Protein AF-D7CXD4-F1 (afdb_monomer_lite)

Radius of gyration: 27.34 Å; chains: 1; bounding box: 72×40×103 Å

Secondary structure (DSSP, 8-state):
----------S----HHHHHTTS-SS-PPPPHHHHHHHHHHHHHHHHHHTTT--GGG-TT-----TT-TT-HHHHHHHHHHHHHTTTS--PPP-HHHHHHHHHTTGGGSHHHHHHT-GGGB---HHHHHHHHT-HHHHHHHHTSTTGGGG-TTHHHHHHHHHHHHHHHHHHHHHSPPPHHHHHHHHHHHHHHHHHHHHHHHHHHHHHHHHHHHHHH---SSS-HHHIIIII-HHHHHHHHS--HHHHHHHHHTT-B-HHHHHHHHHHHHHHHHHHHHTTT--TTTT--EEE-SS-EEE--

Sequence (300 aa):
MNGKAAFSLRGRNPDVLTCIANLSNDEVFTPPEFANRMLDTLAEAWAVDHGGANLWADPAVRFLDPCTKSGVFLREVTRRLTEGLAGANMTQIDAGGILDIAMAGTSATLLARKWESALLVNVDNDTLRRILENPEALAAVERIEGWRSLGDNILETIINKSEKIKELKSKGKERELTPKEKKELSDEEKEYKSKRKQLQEKLIKFATRIPAFMYLTDFRENTLQDVITKLEPDLFLTVTGLTVEDFHLLVRLRVFNTEQMNQAVFAFRRYEDASLRYTGIESHEELTYYGLYDTVVARE

Foldseek 3Di:
DDDDPDDDDPPDPDDVQVVVCPDDDPDHDDDLVNLVVVVVVVQVVVCVVVVNDGPLQDPVDDDDDPPCLVVSNVVVSVVSNCVNPVVPPDDDAFPQNVVVVVCVVVCPDPLLVLLQDLQQFDLDLLLLVLCVVDPLLVVLLCQQPCVVVLPPPLSVLLNVLVVLLVVLVVVCVVDPDDPVSVVVNVVSVVVSVVSSVVSSSRLSSLSSLLLVVVVPDLCFQAASLCCCQPPPVVSSCRSGVGGNVNVVSCVVSVRGDQVSQQVSQVVSVVVVCVVCVVVVDNSCPPDQWGHTNDDIGGDD

Organism: Truepera radiovictrix (strain DSM 17093 / CIP 108686 / LMG 22925 / RQ-24) (NCBI:txid649638)

Structure (mmCIF, N/CA/C/O backbone):
data_AF-D7CXD4-F1
#
_entry.id   AF-D7CXD4-F1
#
loop_
_atom_site.group_PDB
_atom_site.id
_atom_site.type_symbol
_atom_site.label_atom_id
_atom_site.label_alt_id
_atom_site.label_comp_id
_atom_site.label_asym_id
_atom_site.label_entity_id
_atom_site.label_seq_id
_atom_site.pdbx_PDB_ins_code
_atom_site.Cartn_x
_atom_site.Cartn_y
_atom_site.Cartn_z
_atom_site.occupancy
_atom_site.B_iso_or_equiv
_atom_site.auth_seq_id
_atom_site.auth_comp_id
_atom_site.auth_asym_id
_atom_site.auth_atom_id
_atom_site.pdbx_PDB_model_num
ATOM 1 N N . MET A 1 1 ? 16.450 17.470 -62.708 1.00 32.75 1 MET A N 1
ATOM 2 C CA . MET A 1 1 ? 16.954 16.121 -62.375 1.00 32.75 1 MET A CA 1
ATOM 3 C C . MET A 1 1 ? 17.150 16.063 -60.866 1.00 32.75 1 MET A C 1
ATOM 5 O O . MET A 1 1 ? 18.038 16.732 -60.361 1.00 32.75 1 MET A O 1
ATOM 9 N N . ASN A 1 2 ? 16.265 15.361 -60.152 1.00 37.53 2 ASN A N 1
ATOM 10 C CA . ASN A 1 2 ? 16.334 15.185 -58.697 1.00 37.53 2 ASN A CA 1
ATOM 11 C C . ASN A 1 2 ? 17.319 14.058 -58.366 1.00 37.53 2 ASN A C 1
ATOM 13 O O . ASN A 1 2 ? 16.965 12.885 -58.454 1.00 37.53 2 ASN A O 1
ATOM 17 N N . GLY A 1 3 ? 18.545 14.408 -57.986 1.00 40.78 3 GLY A N 1
ATOM 18 C CA . GLY A 1 3 ? 19.498 13.455 -57.424 1.00 40.78 3 GLY A CA 1
ATOM 19 C C . GLY A 1 3 ? 19.226 13.240 -55.938 1.00 40.78 3 GLY A C 1
ATOM 20 O O . GLY A 1 3 ? 19.847 13.892 -55.107 1.00 40.78 3 GLY A O 1
ATOM 21 N N . LYS A 1 4 ? 18.296 12.343 -55.586 1.00 35.62 4 LYS A N 1
ATOM 22 C CA . LYS A 1 4 ? 18.244 11.796 -54.222 1.00 35.62 4 LYS A CA 1
ATOM 23 C C . LYS A 1 4 ? 19.395 10.799 -54.080 1.00 35.62 4 LYS A C 1
ATOM 25 O O . LYS A 1 4 ? 19.422 9.794 -54.786 1.00 35.62 4 LYS A O 1
ATOM 30 N N . ALA A 1 5 ? 20.345 11.092 -53.195 1.00 41.34 5 ALA A N 1
ATOM 31 C CA . ALA A 1 5 ? 21.387 10.143 -52.823 1.00 41.34 5 ALA A CA 1
ATOM 32 C C . ALA A 1 5 ? 20.731 8.911 -52.173 1.00 41.34 5 ALA A C 1
ATOM 34 O O . ALA A 1 5 ? 19.909 9.045 -51.265 1.00 41.34 5 ALA A O 1
ATOM 35 N N . ALA A 1 6 ? 21.062 7.718 -52.663 1.00 35.97 6 ALA A N 1
ATOM 36 C CA . ALA A 1 6 ? 20.569 6.465 -52.110 1.00 35.97 6 ALA A CA 1
ATOM 37 C C . ALA A 1 6 ? 21.227 6.213 -50.745 1.00 35.97 6 ALA A C 1
ATOM 39 O O . ALA A 1 6 ? 22.435 5.994 -50.658 1.00 35.97 6 ALA A O 1
ATOM 40 N N . PHE A 1 7 ? 20.433 6.249 -49.675 1.00 37.19 7 PHE A N 1
ATOM 41 C CA . PHE A 1 7 ? 20.878 5.877 -48.337 1.00 37.19 7 PHE A CA 1
ATOM 42 C C . PHE A 1 7 ? 20.870 4.347 -48.227 1.00 37.19 7 PHE A C 1
ATOM 44 O O . PHE A 1 7 ? 19.824 3.738 -48.017 1.00 37.19 7 PHE A O 1
ATOM 51 N N . SER A 1 8 ? 22.024 3.701 -48.418 1.00 35.06 8 SER A N 1
ATOM 52 C CA . SER A 1 8 ? 22.172 2.281 -48.088 1.00 35.06 8 SER A CA 1
ATOM 53 C C . SER A 1 8 ? 22.493 2.146 -46.598 1.00 35.06 8 SER A C 1
ATOM 55 O O . SER A 1 8 ? 23.592 2.507 -46.167 1.00 35.06 8 SER A O 1
ATOM 57 N N . LEU A 1 9 ? 21.564 1.602 -45.812 1.00 36.03 9 LEU A N 1
ATOM 58 C CA . LEU A 1 9 ? 21.837 1.159 -44.445 1.00 36.03 9 LEU A CA 1
ATOM 59 C C . LEU A 1 9 ? 22.811 -0.029 -44.501 1.00 36.03 9 LEU A C 1
ATOM 61 O O . LEU A 1 9 ? 22.412 -1.168 -44.732 1.00 36.03 9 LEU A O 1
ATOM 65 N N . ARG A 1 10 ? 24.108 0.223 -44.286 1.00 39.03 10 ARG A N 1
ATOM 66 C CA . ARG A 1 10 ? 24.996 -0.826 -43.762 1.00 39.03 10 ARG A CA 1
ATOM 67 C C . ARG A 1 10 ? 24.444 -1.214 -42.392 1.00 39.03 10 ARG A C 1
ATOM 69 O O . ARG A 1 10 ? 24.151 -0.320 -41.606 1.00 39.03 10 ARG A O 1
ATOM 76 N N . GLY A 1 11 ? 24.306 -2.512 -42.124 1.00 36.41 11 GLY A N 1
ATOM 77 C CA . GLY A 1 11 ? 23.746 -3.071 -40.889 1.00 36.41 11 GLY A CA 1
ATOM 78 C C . GLY A 1 11 ? 24.516 -2.691 -39.619 1.00 36.41 11 GLY A C 1
ATOM 79 O O . GLY A 1 11 ? 25.222 -3.510 -39.043 1.00 36.41 11 GLY A O 1
ATOM 80 N N . ARG A 1 12 ? 24.374 -1.444 -39.175 1.00 42.31 12 ARG A N 1
ATOM 81 C CA . ARG A 1 12 ? 24.615 -0.993 -37.809 1.00 42.31 12 ARG A CA 1
ATOM 82 C C . ARG A 1 12 ? 23.244 -0.731 -37.214 1.00 42.31 12 ARG A C 1
ATOM 84 O O . ARG A 1 12 ? 22.511 0.078 -37.767 1.00 42.31 12 ARG A O 1
ATOM 91 N N . ASN A 1 13 ? 22.914 -1.403 -36.116 1.00 40.00 13 ASN A N 1
ATOM 92 C CA . ASN A 1 13 ? 21.858 -0.938 -35.227 1.00 40.00 13 ASN A CA 1
ATOM 93 C C . ASN A 1 13 ? 22.467 0.241 -34.445 1.00 40.00 13 ASN A C 1
ATOM 95 O O . ASN A 1 13 ? 23.359 -0.005 -33.629 1.00 40.00 13 ASN A O 1
ATOM 99 N N . PRO A 1 14 ? 22.162 1.505 -34.783 1.00 53.56 14 PRO A N 1
ATOM 100 C CA . PRO A 1 14 ? 22.816 2.637 -34.142 1.00 53.56 14 PRO A CA 1
ATOM 101 C C . PRO A 1 14 ? 22.392 2.703 -32.668 1.00 53.56 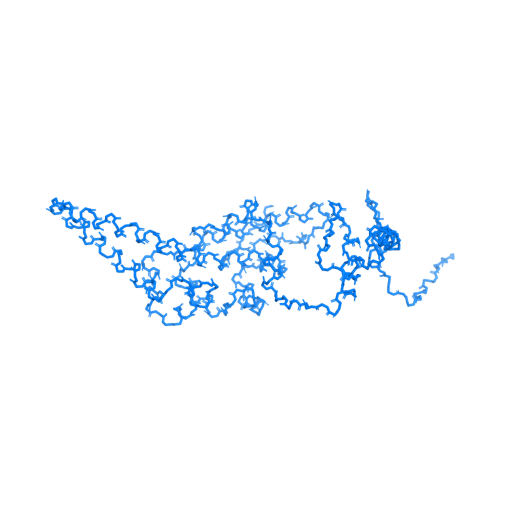14 PRO A C 1
ATOM 103 O O . PRO A 1 14 ? 21.218 2.516 -32.355 1.00 53.56 14 PRO A O 1
ATOM 106 N N . ASP A 1 15 ? 23.346 2.943 -31.761 1.00 60.91 15 ASP A N 1
ATOM 107 C CA . ASP A 1 15 ? 23.042 3.145 -30.338 1.00 60.91 15 ASP A CA 1
ATOM 108 C C . ASP A 1 15 ? 22.042 4.301 -30.211 1.00 60.91 15 ASP A C 1
ATOM 110 O O . ASP A 1 15 ? 22.276 5.392 -30.740 1.00 60.91 15 ASP A O 1
ATOM 114 N N . VAL A 1 16 ? 20.929 4.064 -29.513 1.00 60.72 16 VAL A N 1
ATOM 115 C CA . VAL A 1 16 ? 19.860 5.051 -29.325 1.00 60.72 16 VAL A CA 1
ATOM 116 C C . VAL A 1 16 ? 20.391 6.364 -28.738 1.00 60.72 16 VAL A C 1
ATOM 118 O O . VAL A 1 16 ? 19.955 7.433 -29.154 1.00 60.72 16 VAL A O 1
ATOM 121 N N . LEU A 1 17 ? 21.416 6.319 -27.876 1.00 56.75 17 LEU A N 1
ATOM 122 C CA . LEU A 1 17 ? 22.056 7.520 -27.328 1.00 56.75 17 LEU A CA 1
ATOM 123 C C . LEU A 1 17 ? 22.908 8.262 -28.366 1.00 56.75 17 LEU A C 1
ATOM 125 O O . LEU A 1 17 ? 23.051 9.480 -28.292 1.00 56.75 17 LEU A O 1
ATOM 129 N N . THR A 1 18 ? 23.440 7.558 -29.368 1.00 59.09 18 THR A N 1
ATOM 130 C CA . THR A 1 18 ? 24.104 8.187 -30.524 1.00 59.09 18 THR A CA 1
ATOM 131 C C . THR A 1 18 ? 23.090 8.832 -31.467 1.00 59.09 18 THR A C 1
ATOM 133 O O . THR A 1 18 ? 23.372 9.873 -32.057 1.00 59.09 18 THR A O 1
ATOM 136 N N . CYS A 1 19 ? 21.891 8.261 -31.589 1.00 57.16 19 CYS A N 1
ATOM 137 C CA . CYS A 1 19 ? 20.798 8.872 -32.344 1.00 57.16 19 CYS A CA 1
ATOM 138 C C . CYS A 1 19 ? 20.278 10.144 -31.657 1.00 57.16 19 CYS A C 1
ATOM 140 O O . CYS A 1 19 ? 20.111 11.163 -32.322 1.00 57.16 19 CYS A O 1
ATOM 142 N N . ILE A 1 20 ? 20.093 10.104 -30.333 1.00 56.44 20 ILE A N 1
ATOM 143 C CA . ILE A 1 20 ? 19.586 11.232 -29.533 1.00 56.44 20 ILE A CA 1
ATOM 144 C C . ILE A 1 20 ? 20.572 12.405 -29.505 1.00 56.44 20 ILE A C 1
ATOM 146 O O . ILE A 1 20 ? 20.145 13.551 -29.573 1.00 56.44 20 ILE A O 1
ATOM 150 N N . ALA A 1 21 ? 21.884 12.146 -29.503 1.00 56.50 21 ALA A N 1
ATOM 151 C CA . ALA A 1 21 ? 22.901 13.200 -29.560 1.00 56.50 21 ALA A CA 1
ATOM 152 C C . ALA A 1 21 ? 22.810 14.099 -30.813 1.00 56.50 21 ALA A C 1
ATOM 154 O O . ALA A 1 21 ? 23.362 15.195 -30.813 1.00 56.50 21 ALA A O 1
ATOM 155 N N . ASN A 1 22 ? 22.128 13.643 -31.871 1.00 53.41 22 ASN A N 1
ATOM 156 C CA . ASN A 1 22 ? 21.919 14.401 -33.106 1.00 53.41 22 ASN A CA 1
ATOM 157 C C . ASN A 1 22 ? 20.564 15.132 -33.158 1.00 53.41 22 ASN A C 1
ATOM 159 O O . ASN A 1 22 ? 20.275 15.798 -34.154 1.00 53.41 22 ASN A O 1
ATOM 163 N N . LEU A 1 23 ? 19.718 15.002 -32.130 1.00 48.72 23 LEU A N 1
ATOM 164 C CA . LEU A 1 23 ? 18.448 15.719 -32.045 1.00 48.72 23 LEU A CA 1
ATOM 165 C C . LEU A 1 23 ? 18.698 17.144 -31.529 1.00 48.72 23 LEU A C 1
ATOM 167 O O . LEU A 1 23 ? 19.351 17.354 -30.511 1.00 48.72 23 LEU A O 1
ATOM 171 N N . SER A 1 24 ? 18.194 18.125 -32.278 1.00 42.53 24 SER A N 1
ATOM 172 C CA . SER A 1 24 ? 18.335 19.564 -32.029 1.00 42.53 24 SER A CA 1
ATOM 173 C C . SER A 1 24 ? 17.525 20.006 -30.804 1.00 42.53 24 SER A C 1
ATOM 175 O O . SER A 1 24 ? 16.426 20.532 -30.957 1.00 42.53 24 SER A O 1
ATOM 177 N N . ASN A 1 25 ? 18.096 19.847 -29.614 1.00 50.22 25 ASN A N 1
ATOM 178 C CA . ASN A 1 25 ? 17.681 20.538 -28.392 1.00 50.22 25 ASN A CA 1
ATOM 179 C C . ASN A 1 25 ? 18.888 21.328 -27.843 1.00 50.22 25 ASN A C 1
ATOM 181 O O . ASN A 1 25 ? 20.027 20.979 -28.157 1.00 50.22 25 ASN A O 1
ATOM 185 N N . ASP A 1 26 ? 18.674 22.337 -26.983 1.00 55.94 26 ASP A N 1
ATOM 186 C CA . ASP A 1 26 ? 19.722 23.108 -26.252 1.00 55.94 26 ASP A CA 1
ATOM 187 C C . ASP A 1 26 ? 20.554 22.245 -25.267 1.00 55.94 26 ASP A C 1
ATOM 189 O O . ASP A 1 26 ? 21.217 22.702 -24.335 1.00 55.94 26 ASP A O 1
ATOM 193 N N . GLU A 1 27 ? 20.509 20.940 -25.471 1.00 59.38 27 GLU A N 1
ATOM 194 C CA . GLU A 1 27 ? 20.975 19.891 -24.619 1.00 59.38 27 GLU A CA 1
ATOM 195 C C . GLU A 1 27 ? 22.212 19.232 -25.236 1.00 59.38 27 GLU A C 1
ATOM 197 O O . GLU A 1 27 ? 22.123 18.42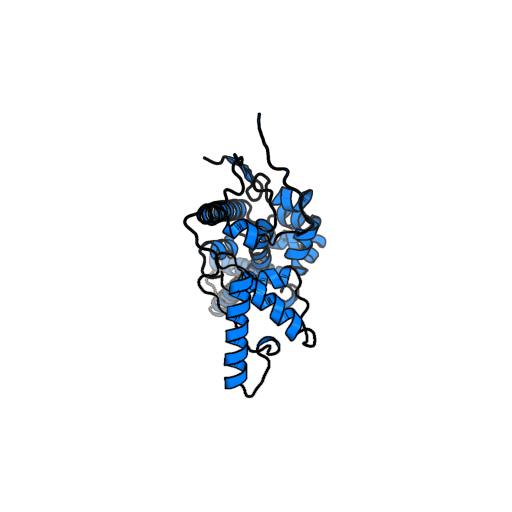5 -26.152 1.00 59.38 27 GLU A O 1
ATOM 202 N N . VAL A 1 28 ? 23.388 19.482 -24.657 1.00 64.25 28 VAL A N 1
ATOM 203 C CA . VAL A 1 28 ? 24.609 18.750 -25.031 1.00 64.25 28 VAL A CA 1
ATOM 204 C C . VAL A 1 28 ? 24.611 17.379 -24.351 1.00 64.25 28 VAL A C 1
ATOM 206 O O . VAL A 1 28 ? 24.531 17.298 -23.122 1.00 64.25 28 VAL A O 1
ATOM 209 N N . PHE A 1 29 ? 24.657 16.301 -25.131 1.00 70.50 29 PHE A N 1
ATOM 210 C CA . PHE A 1 29 ? 24.758 14.929 -24.628 1.00 70.50 29 PHE A CA 1
ATOM 211 C C . PHE A 1 29 ? 26.200 14.435 -24.672 1.00 70.50 29 PHE A C 1
ATOM 213 O O . PHE A 1 29 ? 26.940 14.741 -25.606 1.00 70.50 29 PHE A O 1
ATOM 220 N N . THR A 1 30 ? 26.588 13.621 -23.693 1.00 77.50 30 THR A N 1
ATOM 221 C CA . THR A 1 30 ? 27.869 12.914 -23.733 1.00 77.50 30 THR A CA 1
ATOM 222 C C . THR A 1 30 ? 27.744 11.676 -24.628 1.00 77.50 30 THR A C 1
ATOM 224 O O . THR A 1 30 ? 26.937 10.793 -24.320 1.00 77.50 30 THR A O 1
ATOM 227 N N . PRO A 1 31 ? 28.523 11.562 -25.721 1.00 78.94 31 PRO A N 1
ATOM 228 C CA . PRO A 1 31 ? 28.495 10.371 -26.562 1.00 78.94 31 PRO A CA 1
ATOM 229 C C . PRO A 1 31 ? 28.977 9.130 -25.795 1.00 78.94 31 PRO A C 1
ATOM 231 O O . PRO A 1 31 ? 29.907 9.251 -24.990 1.00 78.94 31 PRO A O 1
ATOM 234 N N . PRO A 1 32 ? 28.443 7.928 -26.084 1.00 76.00 32 PRO A N 1
ATOM 235 C CA . PRO A 1 32 ? 28.871 6.691 -25.427 1.00 76.00 32 PRO A CA 1
ATOM 236 C C . PRO A 1 32 ? 30.381 6.441 -25.488 1.00 76.00 32 PRO A C 1
ATOM 238 O O . PRO A 1 32 ? 30.977 6.013 -24.504 1.00 76.00 32 PRO A O 1
ATOM 241 N N . GLU A 1 33 ? 31.026 6.750 -26.615 1.00 77.94 33 GLU A N 1
ATOM 242 C CA . GLU A 1 33 ? 32.481 6.615 -26.766 1.00 77.94 33 GLU A CA 1
ATOM 243 C C . GLU A 1 33 ? 33.244 7.511 -25.780 1.00 77.94 33 GLU A C 1
ATOM 245 O O . GLU A 1 33 ? 34.215 7.085 -25.156 1.00 77.94 33 GLU A O 1
ATOM 250 N N . PHE A 1 34 ? 32.776 8.746 -25.590 1.00 82.12 34 PHE A N 1
ATOM 251 C CA . PHE A 1 34 ? 33.408 9.689 -24.675 1.00 82.12 34 PHE A CA 1
ATOM 252 C C . PHE A 1 34 ? 33.177 9.297 -23.213 1.00 82.12 34 PHE A C 1
ATOM 254 O O . PHE A 1 34 ? 34.119 9.306 -22.421 1.00 82.12 34 PHE A O 1
ATOM 261 N N . ALA A 1 35 ? 31.955 8.878 -22.871 1.00 85.69 35 ALA A N 1
ATOM 262 C CA . ALA A 1 35 ? 31.641 8.353 -21.545 1.00 85.69 35 ALA A CA 1
ATOM 263 C C . ALA A 1 35 ? 32.503 7.125 -21.205 1.00 85.69 35 ALA A C 1
ATOM 265 O O . ALA A 1 35 ? 33.035 7.031 -20.100 1.00 85.69 35 ALA A O 1
ATOM 266 N N . ASN A 1 36 ? 32.712 6.214 -22.165 1.00 86.38 36 ASN A N 1
ATOM 267 C CA . ASN A 1 36 ? 33.584 5.058 -21.972 1.00 86.38 36 ASN A CA 1
ATOM 268 C C . ASN A 1 36 ? 35.027 5.479 -21.675 1.00 86.38 36 ASN A C 1
ATOM 270 O O . ASN A 1 36 ? 35.554 5.041 -20.658 1.00 86.38 36 ASN A O 1
ATOM 274 N N . ARG A 1 37 ? 35.604 6.395 -22.465 1.00 91.19 37 ARG A N 1
ATOM 275 C CA . ARG A 1 37 ? 36.966 6.911 -22.236 1.00 91.19 37 ARG A CA 1
ATOM 276 C C . ARG A 1 37 ? 37.135 7.550 -20.858 1.00 91.19 37 ARG A C 1
ATOM 278 O O . ARG A 1 37 ? 38.139 7.313 -20.199 1.00 91.19 37 ARG A O 1
ATOM 285 N N . MET A 1 38 ? 36.159 8.341 -20.410 1.00 94.00 38 MET A N 1
ATOM 286 C CA . MET A 1 38 ? 36.193 8.947 -19.073 1.00 94.00 38 MET A CA 1
ATOM 287 C C . MET A 1 38 ? 36.178 7.891 -17.963 1.00 94.00 38 MET A C 1
ATOM 289 O O . MET A 1 38 ? 36.911 8.009 -16.984 1.00 94.00 38 MET A O 1
ATOM 293 N N . LEU A 1 39 ? 35.356 6.854 -18.118 1.00 95.75 39 LEU A N 1
ATOM 294 C CA . LEU A 1 39 ? 35.267 5.762 -17.153 1.00 95.75 39 LEU A CA 1
ATOM 295 C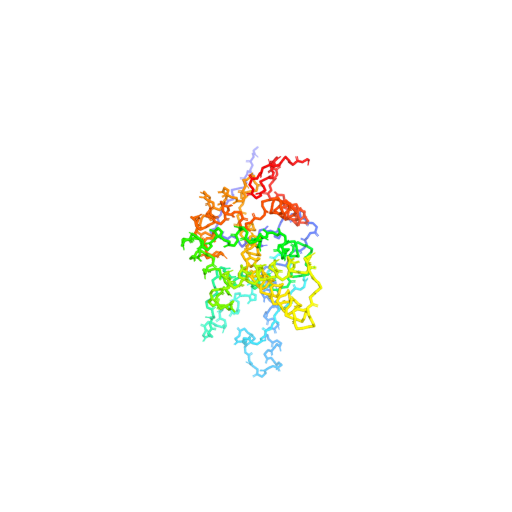 C . LEU A 1 39 ? 36.514 4.859 -17.175 1.00 95.75 39 LEU A C 1
ATOM 297 O O . LEU A 1 39 ? 36.879 4.329 -16.130 1.00 95.75 39 LEU A O 1
ATOM 301 N N . ASP A 1 40 ? 37.201 4.729 -18.314 1.00 95.38 40 ASP A N 1
ATOM 302 C CA . ASP A 1 40 ? 38.498 4.042 -18.389 1.00 95.38 40 ASP A CA 1
ATOM 303 C C . ASP A 1 40 ? 39.568 4.825 -17.615 1.00 95.38 40 ASP A C 1
ATOM 305 O O . ASP A 1 40 ? 40.257 4.256 -16.772 1.00 95.38 40 ASP A O 1
ATOM 309 N N . THR A 1 41 ? 39.632 6.150 -17.796 1.00 96.94 41 THR A N 1
ATOM 310 C CA . THR A 1 41 ? 40.529 7.016 -17.011 1.00 96.94 41 THR A CA 1
ATOM 311 C C . THR A 1 41 ? 40.235 6.937 -15.510 1.00 96.94 41 THR A C 1
ATOM 313 O O . THR A 1 41 ? 41.160 6.893 -14.700 1.00 96.94 41 THR A O 1
ATOM 316 N N . LEU A 1 42 ? 38.956 6.885 -15.121 1.00 96.31 42 LEU A N 1
ATOM 317 C CA . LEU A 1 42 ? 38.558 6.686 -13.725 1.00 96.31 42 LEU A CA 1
ATOM 318 C C . LEU A 1 42 ? 39.064 5.342 -13.178 1.00 96.31 42 LEU A C 1
ATOM 320 O O . LEU A 1 42 ? 39.579 5.295 -12.064 1.00 96.31 42 LEU A O 1
ATOM 324 N N . ALA A 1 43 ? 38.927 4.263 -13.951 1.00 96.88 43 ALA A N 1
ATOM 325 C CA . ALA A 1 43 ? 39.368 2.932 -13.547 1.00 96.88 43 ALA A CA 1
ATOM 326 C C . ALA A 1 43 ? 40.895 2.844 -13.403 1.00 96.88 43 ALA A C 1
ATOM 328 O O . ALA A 1 43 ? 41.379 2.252 -12.440 1.00 96.88 43 ALA A O 1
ATOM 329 N N . GLU A 1 44 ? 41.648 3.466 -14.314 1.00 96.69 44 GLU A N 1
ATOM 330 C CA . GLU A 1 44 ? 43.111 3.553 -14.243 1.00 96.69 44 GLU A CA 1
ATOM 331 C C . GLU A 1 44 ? 43.571 4.315 -12.997 1.00 96.69 44 GLU A C 1
ATOM 333 O O . GLU A 1 44 ? 44.403 3.811 -12.241 1.00 96.69 44 GLU A O 1
ATOM 338 N N . ALA A 1 45 ? 42.998 5.498 -12.747 1.00 96.88 45 ALA A N 1
ATOM 339 C CA . ALA A 1 45 ? 43.319 6.296 -11.566 1.00 96.88 45 ALA A CA 1
ATOM 340 C C . ALA A 1 45 ? 43.001 5.533 -10.272 1.00 96.88 45 ALA A C 1
ATOM 342 O O . ALA A 1 45 ? 43.830 5.456 -9.367 1.00 96.88 45 ALA A O 1
ATOM 343 N N . TRP A 1 46 ? 41.834 4.888 -10.214 1.00 97.00 46 TRP A N 1
ATOM 344 C CA . TRP A 1 46 ? 41.448 4.085 -9.061 1.00 97.00 46 TRP A CA 1
ATOM 345 C C . TRP A 1 46 ? 42.400 2.908 -8.829 1.00 97.00 46 TRP A C 1
ATOM 347 O O . TRP A 1 46 ? 42.806 2.677 -7.692 1.00 97.00 46 TRP A O 1
ATOM 357 N N . ALA A 1 47 ? 42.807 2.196 -9.884 1.00 97.06 47 ALA A N 1
ATOM 358 C CA . ALA A 1 47 ? 43.747 1.084 -9.773 1.00 97.06 47 ALA A CA 1
ATOM 359 C C . ALA A 1 47 ? 45.109 1.534 -9.220 1.00 97.06 47 ALA A C 1
ATOM 361 O O . ALA A 1 47 ? 45.690 0.827 -8.397 1.00 97.06 47 ALA A O 1
ATOM 362 N N . VAL A 1 48 ? 45.605 2.712 -9.615 1.00 97.38 48 VAL A N 1
ATOM 363 C CA . VAL A 1 48 ? 46.838 3.294 -9.054 1.00 97.38 48 VAL A CA 1
ATOM 364 C C . VAL A 1 48 ? 46.696 3.528 -7.548 1.00 97.38 48 VAL A C 1
ATOM 366 O O . VAL A 1 48 ? 47.575 3.131 -6.782 1.00 97.38 48 VAL A O 1
ATOM 369 N N . ASP A 1 49 ? 45.568 4.091 -7.119 1.00 96.81 49 ASP A N 1
ATOM 370 C CA . ASP A 1 49 ? 45.318 4.419 -5.712 1.00 96.81 49 ASP A CA 1
ATOM 371 C C . ASP A 1 49 ? 44.992 3.187 -4.843 1.00 96.81 49 ASP A C 1
ATOM 373 O O . ASP A 1 49 ? 45.144 3.228 -3.622 1.00 96.81 49 ASP A O 1
ATOM 377 N N . HIS A 1 50 ? 44.575 2.073 -5.458 1.00 96.44 50 HIS A N 1
ATOM 378 C CA . HIS A 1 50 ? 44.100 0.860 -4.774 1.00 96.44 50 HIS A CA 1
ATOM 379 C C . HIS A 1 50 ? 44.965 -0.374 -5.077 1.00 96.44 50 HIS A C 1
ATOM 381 O O . HIS A 1 50 ? 44.478 -1.505 -5.094 1.00 96.44 50 HIS A O 1
ATOM 387 N N . GLY A 1 51 ? 46.265 -0.180 -5.320 1.00 95.62 51 GLY A N 1
ATOM 388 C CA . GLY A 1 51 ? 47.236 -1.279 -5.409 1.00 95.62 51 GLY A CA 1
ATOM 389 C C . GLY A 1 51 ? 47.001 -2.244 -6.577 1.00 95.62 51 GLY A C 1
ATOM 390 O O . GLY A 1 51 ? 47.290 -3.433 -6.462 1.00 95.62 51 GLY A O 1
ATOM 391 N N . GLY A 1 52 ? 46.463 -1.747 -7.690 1.00 94.75 52 GLY A N 1
ATOM 392 C CA . GLY A 1 52 ? 46.157 -2.529 -8.888 1.00 94.75 52 GLY A CA 1
ATOM 393 C C . GLY A 1 52 ? 44.835 -3.293 -8.828 1.00 94.75 52 GLY A C 1
ATOM 394 O O . GLY A 1 52 ? 44.597 -4.151 -9.678 1.00 94.75 52 GLY A O 1
ATOM 395 N N . ALA A 1 53 ? 43.976 -3.018 -7.843 1.00 94.81 53 ALA A N 1
ATOM 396 C CA . ALA A 1 53 ? 42.645 -3.608 -7.791 1.00 94.81 53 ALA A CA 1
ATOM 397 C C . ALA A 1 53 ? 41.807 -3.228 -9.034 1.00 94.81 53 ALA A C 1
ATOM 399 O O . ALA A 1 53 ? 42.039 -2.204 -9.681 1.00 94.81 53 ALA A O 1
ATOM 400 N N . ASN A 1 54 ? 40.761 -4.012 -9.324 1.00 94.31 54 ASN A N 1
ATOM 401 C CA . ASN A 1 54 ? 39.785 -3.704 -10.374 1.00 94.31 54 ASN A CA 1
ATOM 402 C C . ASN A 1 54 ? 38.545 -2.991 -9.805 1.00 94.31 54 ASN A C 1
ATOM 404 O O . ASN A 1 54 ? 37.758 -3.610 -9.090 1.00 94.31 54 ASN A O 1
ATOM 408 N N . LEU A 1 55 ? 38.348 -1.724 -10.193 1.00 96.44 55 LEU A N 1
ATOM 409 C CA . LEU A 1 55 ? 37.230 -0.869 -9.766 1.00 96.44 55 LEU A CA 1
ATOM 410 C C . LEU A 1 55 ? 35.865 -1.536 -9.982 1.00 96.44 55 LEU A C 1
ATOM 412 O O . LEU A 1 55 ? 34.956 -1.403 -9.168 1.00 96.44 55 LEU A O 1
ATOM 416 N N . TRP A 1 56 ? 35.722 -2.265 -11.086 1.00 95.56 56 TRP A N 1
ATOM 417 C CA . TRP A 1 56 ? 34.456 -2.864 -11.506 1.00 95.56 56 TRP A CA 1
ATOM 418 C C . TRP A 1 56 ? 34.163 -4.207 -10.830 1.00 95.56 56 TRP A C 1
ATOM 420 O O . TRP A 1 56 ? 33.069 -4.737 -10.996 1.00 95.56 56 TRP A O 1
ATOM 430 N N . ALA A 1 57 ? 35.125 -4.758 -10.084 1.00 93.38 57 ALA A N 1
ATOM 431 C CA . ALA A 1 57 ? 34.991 -6.018 -9.354 1.00 93.38 57 ALA A CA 1
ATOM 432 C C . ALA A 1 57 ? 34.823 -5.820 -7.835 1.00 93.38 57 ALA A C 1
ATOM 434 O O . ALA A 1 57 ? 34.762 -6.802 -7.095 1.00 93.38 57 ALA A O 1
ATOM 435 N N . ASP A 1 58 ? 34.751 -4.573 -7.359 1.00 91.19 58 ASP A N 1
ATOM 436 C CA . ASP A 1 58 ? 34.584 -4.253 -5.941 1.00 91.19 58 ASP A CA 1
ATOM 437 C C . ASP A 1 58 ? 33.108 -3.924 -5.611 1.00 91.19 58 ASP A C 1
ATOM 439 O O . ASP A 1 58 ? 32.594 -2.879 -6.023 1.00 91.19 58 ASP A O 1
ATOM 443 N N . PRO A 1 59 ? 32.396 -4.774 -4.839 1.00 88.25 59 PRO A N 1
ATOM 444 C CA . PRO A 1 59 ? 30.991 -4.552 -4.491 1.00 88.25 59 PRO A CA 1
ATOM 445 C C . PRO A 1 59 ? 30.775 -3.425 -3.460 1.00 88.25 59 PRO A C 1
ATOM 447 O O . PRO A 1 59 ? 29.632 -3.022 -3.207 1.00 88.25 59 PRO A O 1
ATOM 450 N N . ALA A 1 60 ? 31.835 -2.915 -2.826 1.00 88.94 60 ALA A N 1
ATOM 451 C CA . ALA A 1 60 ? 31.751 -1.830 -1.851 1.00 88.94 60 ALA A CA 1
ATOM 452 C C . ALA A 1 60 ? 31.733 -0.440 -2.505 1.00 88.94 60 ALA A C 1
ATOM 454 O O . ALA A 1 60 ? 31.282 0.525 -1.883 1.00 88.94 60 ALA A O 1
ATOM 455 N N . VAL A 1 61 ? 32.161 -0.327 -3.764 1.00 91.25 61 VAL A N 1
ATOM 456 C CA . VAL A 1 61 ? 32.224 0.951 -4.481 1.00 91.25 61 VAL A CA 1
ATOM 457 C C . VAL A 1 61 ? 30.818 1.474 -4.797 1.00 91.25 61 VAL A C 1
ATOM 459 O O . VAL A 1 61 ? 29.875 0.716 -5.043 1.00 91.25 61 VAL A O 1
ATOM 462 N N . ARG A 1 62 ? 30.645 2.800 -4.754 1.00 89.00 62 ARG A N 1
ATOM 463 C CA . ARG A 1 62 ? 29.396 3.494 -5.096 1.00 89.00 62 ARG A CA 1
ATOM 464 C C . ARG A 1 62 ? 29.674 4.570 -6.138 1.00 89.00 62 ARG A C 1
ATOM 466 O O . ARG A 1 62 ? 30.617 5.340 -5.989 1.00 89.00 62 ARG A O 1
ATOM 473 N N . PHE A 1 63 ? 28.828 4.632 -7.162 1.00 90.88 63 PHE A N 1
ATOM 474 C CA . PHE A 1 63 ? 28.899 5.627 -8.230 1.00 90.88 63 PHE A CA 1
ATOM 475 C C . PHE A 1 63 ? 27.747 6.617 -8.078 1.00 90.88 63 PHE A C 1
ATOM 477 O O . PHE A 1 63 ? 26.612 6.215 -7.822 1.00 90.88 63 PHE A O 1
ATOM 484 N N . LEU A 1 64 ? 28.042 7.903 -8.244 1.00 88.88 64 LEU A N 1
ATOM 485 C CA . LEU A 1 64 ? 27.057 8.978 -8.220 1.00 88.88 64 LEU A CA 1
ATOM 486 C C . LEU A 1 64 ? 27.254 9.842 -9.462 1.00 88.88 64 LEU A C 1
ATOM 488 O O . LEU A 1 64 ? 28.324 10.414 -9.652 1.00 88.88 64 LEU A O 1
ATOM 492 N N . ASP A 1 65 ? 26.208 9.953 -10.273 1.00 88.00 65 ASP A N 1
ATOM 493 C CA . ASP A 1 65 ? 26.133 10.900 -11.381 1.00 88.00 65 ASP A CA 1
ATOM 494 C C . ASP A 1 65 ? 25.028 11.922 -11.069 1.00 88.00 65 ASP A C 1
ATOM 496 O O . ASP A 1 65 ? 23.853 11.648 -11.331 1.00 88.00 65 ASP A O 1
ATOM 500 N N . PRO A 1 66 ? 25.369 13.072 -10.457 1.00 79.38 66 PRO A N 1
ATOM 501 C CA . PRO A 1 66 ? 24.383 14.036 -9.974 1.00 79.38 66 PRO A CA 1
ATOM 502 C C . PRO A 1 66 ? 23.642 14.771 -11.103 1.00 79.38 66 PRO A C 1
ATOM 504 O O . PRO A 1 66 ? 22.646 15.437 -10.830 1.00 79.38 66 PRO A O 1
ATOM 507 N N . CYS A 1 67 ? 24.103 14.658 -12.353 1.00 80.06 67 CYS A N 1
ATOM 508 C CA . CYS A 1 67 ? 23.556 15.367 -13.511 1.00 80.06 67 CYS A CA 1
ATOM 509 C C . CYS A 1 67 ? 23.320 14.394 -14.673 1.00 80.06 67 CYS A C 1
ATOM 511 O O . CYS A 1 67 ? 23.774 14.616 -15.795 1.00 80.06 67 CYS A O 1
ATOM 513 N N . THR A 1 68 ? 22.601 13.307 -14.392 1.00 77.44 68 THR A N 1
ATOM 514 C CA . THR A 1 68 ? 22.629 12.093 -15.213 1.00 77.44 68 THR A CA 1
ATOM 515 C C . THR A 1 68 ? 22.118 12.264 -16.641 1.00 77.44 68 THR A C 1
ATOM 517 O O . THR A 1 68 ? 22.599 11.594 -17.555 1.00 77.44 68 THR A O 1
ATOM 520 N N . LYS A 1 69 ? 21.139 13.152 -16.847 1.00 77.69 69 LYS A N 1
ATOM 521 C CA . LYS A 1 69 ? 20.538 13.464 -18.151 1.00 77.69 69 LYS A CA 1
ATOM 522 C C . LYS A 1 69 ? 20.207 12.210 -18.979 1.00 77.69 69 LYS A C 1
ATOM 524 O O . LYS A 1 69 ? 19.234 11.537 -18.672 1.00 77.69 69 LYS A O 1
ATOM 529 N N . SER A 1 70 ? 21.014 11.857 -19.988 1.00 74.94 70 SER A N 1
ATOM 530 C CA . SER A 1 70 ? 20.797 10.674 -20.838 1.00 74.94 70 SER A CA 1
ATOM 531 C C . SER A 1 70 ? 21.051 9.337 -20.142 1.00 74.94 70 SER A C 1
ATOM 533 O O . SER A 1 70 ? 20.832 8.288 -20.743 1.00 74.94 70 SER A O 1
ATOM 535 N N . GLY A 1 71 ? 21.574 9.338 -18.916 1.00 82.62 71 GLY A N 1
ATOM 536 C CA . GLY A 1 71 ? 21.895 8.110 -18.198 1.00 82.62 71 GLY A CA 1
ATOM 537 C C . GLY A 1 71 ? 23.176 7.428 -18.674 1.00 82.62 71 GLY A C 1
ATOM 538 O O . GLY A 1 71 ? 23.485 6.345 -18.185 1.00 82.62 71 GLY A O 1
ATOM 539 N N . VAL A 1 72 ? 23.925 8.012 -19.620 1.00 83.31 72 VAL A N 1
ATOM 540 C CA . VAL A 1 72 ? 25.017 7.311 -20.321 1.00 83.31 72 VAL A CA 1
ATOM 541 C C . VAL A 1 72 ? 26.106 6.805 -19.372 1.00 83.31 72 VAL A C 1
ATOM 543 O O . VAL A 1 72 ? 26.555 5.672 -19.523 1.00 83.31 72 VAL A O 1
ATOM 546 N N . PHE A 1 73 ? 26.485 7.579 -18.351 1.00 89.06 73 PHE A N 1
ATOM 547 C CA . PHE A 1 73 ? 27.476 7.127 -17.374 1.00 89.06 73 PHE A CA 1
ATOM 548 C C . PHE A 1 73 ? 26.943 5.985 -16.516 1.00 89.06 73 PHE A C 1
ATOM 550 O O . PHE A 1 73 ? 27.616 4.966 -16.398 1.00 89.06 73 PHE A O 1
ATOM 557 N N . LEU A 1 74 ? 25.726 6.101 -15.973 1.00 91.19 74 LEU A N 1
ATOM 558 C CA . LEU A 1 74 ? 25.128 5.032 -15.167 1.00 91.19 74 LEU A CA 1
ATOM 559 C C . LEU A 1 74 ? 24.908 3.751 -15.979 1.00 91.19 74 LEU A C 1
ATOM 561 O O . LEU A 1 74 ? 25.147 2.662 -15.459 1.00 91.19 74 LEU A O 1
ATOM 565 N N . ARG A 1 75 ? 24.526 3.861 -17.258 1.00 85.75 75 ARG A N 1
ATOM 566 C CA . ARG A 1 75 ? 24.405 2.723 -18.180 1.00 85.75 75 ARG A CA 1
ATOM 567 C C . ARG A 1 75 ? 25.739 1.997 -18.336 1.00 85.75 75 ARG A C 1
ATOM 569 O O . ARG A 1 75 ? 25.807 0.787 -18.128 1.00 85.75 75 ARG A O 1
ATOM 576 N N . GLU A 1 76 ? 26.802 2.727 -18.676 1.00 87.94 76 GLU A N 1
ATOM 577 C CA . GLU A 1 76 ? 28.124 2.127 -18.890 1.00 87.94 76 GLU A CA 1
ATOM 578 C C . GLU A 1 76 ? 28.756 1.612 -17.588 1.00 87.94 76 GLU A C 1
ATOM 580 O O . GLU A 1 76 ? 29.413 0.572 -17.598 1.00 87.94 76 GLU A O 1
ATOM 585 N N . VAL A 1 77 ? 28.532 2.287 -16.456 1.00 93.06 77 VAL A N 1
ATOM 586 C CA . VAL A 1 77 ? 28.927 1.808 -15.120 1.00 93.06 77 VAL A CA 1
ATOM 587 C C . VAL A 1 77 ? 28.219 0.495 -14.793 1.00 93.06 77 VAL A C 1
ATOM 589 O O . VAL A 1 77 ? 28.873 -0.472 -14.415 1.00 93.06 77 VAL A O 1
ATOM 592 N N . THR A 1 78 ? 26.899 0.428 -14.990 1.00 86.75 78 THR A N 1
ATOM 593 C CA . THR A 1 78 ? 26.103 -0.780 -14.721 1.00 86.75 78 THR A CA 1
ATOM 594 C C . THR A 1 78 ? 26.572 -1.951 -15.577 1.00 86.75 78 THR A C 1
ATOM 596 O O . THR A 1 78 ? 26.740 -3.057 -15.063 1.00 86.75 78 THR A O 1
ATOM 599 N N . ARG A 1 79 ? 26.853 -1.714 -16.866 1.00 85.19 79 ARG A N 1
ATOM 600 C CA . ARG A 1 79 ? 27.406 -2.735 -17.767 1.00 85.19 79 ARG A CA 1
ATOM 601 C C . ARG A 1 79 ? 28.732 -3.290 -17.241 1.00 85.19 79 ARG A C 1
ATOM 603 O O . ARG A 1 79 ? 28.872 -4.502 -17.104 1.00 85.19 79 ARG A O 1
ATOM 610 N N . ARG A 1 80 ? 29.680 -2.413 -16.892 1.00 91.69 80 ARG A N 1
ATOM 611 C CA . ARG A 1 80 ? 30.996 -2.821 -16.375 1.00 91.69 80 ARG A CA 1
ATOM 612 C C . ARG A 1 80 ? 30.908 -3.536 -15.025 1.00 91.69 80 ARG A C 1
ATOM 614 O O . ARG A 1 80 ? 31.609 -4.522 -14.830 1.00 91.69 80 ARG A O 1
ATOM 621 N N . LEU A 1 81 ? 30.034 -3.090 -14.120 1.00 88.56 81 LEU A N 1
ATOM 622 C CA . LEU A 1 81 ? 29.786 -3.768 -12.841 1.00 88.56 81 LEU A CA 1
ATOM 623 C C . LEU A 1 81 ? 29.149 -5.145 -13.037 1.00 88.56 81 LEU A C 1
ATOM 625 O O . LEU A 1 81 ? 29.528 -6.084 -12.350 1.00 88.56 81 LEU A O 1
ATOM 629 N N . THR A 1 82 ? 28.226 -5.291 -13.990 1.00 82.00 82 THR A N 1
ATOM 630 C CA . THR A 1 82 ? 27.617 -6.592 -14.316 1.00 82.00 82 THR A CA 1
ATOM 631 C C . THR A 1 82 ? 28.681 -7.593 -14.769 1.00 82.00 82 THR A C 1
ATOM 633 O O . THR A 1 82 ? 28.677 -8.742 -14.336 1.00 82.00 82 THR A O 1
ATOM 636 N N . GLU A 1 83 ? 29.622 -7.151 -15.608 1.00 85.25 83 GLU A N 1
ATOM 637 C CA . GLU A 1 83 ? 30.750 -7.971 -16.060 1.00 85.25 83 GLU A CA 1
ATOM 638 C C . GLU A 1 83 ? 31.740 -8.261 -14.915 1.00 85.25 83 GLU A C 1
ATOM 640 O O . GLU A 1 83 ? 32.107 -9.414 -14.688 1.00 85.25 83 GLU A O 1
ATOM 645 N N . GLY A 1 84 ? 32.154 -7.236 -14.164 1.00 89.50 84 GLY A N 1
ATOM 646 C CA . GLY A 1 84 ? 33.159 -7.358 -13.104 1.00 89.50 84 GLY A CA 1
ATOM 647 C C . GLY A 1 84 ? 32.682 -8.109 -11.856 1.00 89.50 84 GLY A C 1
ATOM 648 O O . GLY A 1 84 ? 33.489 -8.757 -11.191 1.00 89.50 84 GLY A O 1
ATOM 649 N N . LEU A 1 85 ? 31.377 -8.086 -11.568 1.00 86.94 85 LEU A N 1
ATOM 650 C CA . LEU A 1 85 ? 30.749 -8.765 -10.430 1.00 86.94 85 LEU A CA 1
ATOM 651 C C . LEU A 1 85 ? 30.047 -10.074 -10.819 1.00 86.94 85 LEU A C 1
ATOM 653 O O . LEU A 1 85 ? 29.342 -10.645 -9.992 1.00 86.94 85 LEU A O 1
ATOM 657 N N . ALA A 1 86 ? 30.251 -10.598 -12.032 1.00 82.88 86 ALA A N 1
ATOM 658 C CA . ALA A 1 86 ? 29.590 -11.823 -12.497 1.00 82.88 86 ALA A CA 1
ATOM 659 C C . ALA A 1 86 ? 29.837 -13.053 -11.592 1.00 82.88 86 ALA A C 1
ATOM 661 O O . ALA A 1 86 ? 29.023 -13.973 -11.564 1.00 82.88 86 ALA A O 1
ATOM 662 N N . GLY A 1 87 ? 30.953 -13.074 -10.850 1.00 77.31 87 GLY A N 1
ATOM 663 C CA . GLY A 1 87 ? 31.280 -14.112 -9.863 1.00 77.31 87 GLY A CA 1
ATOM 664 C C . GLY A 1 87 ? 30.837 -13.807 -8.425 1.00 77.31 87 GLY A C 1
ATOM 665 O O . GLY A 1 87 ? 31.070 -14.624 -7.536 1.00 77.31 87 GLY A O 1
ATOM 666 N N . ALA A 1 88 ? 30.243 -12.640 -8.171 1.00 75.31 88 ALA A N 1
ATOM 667 C CA . ALA A 1 88 ? 29.717 -12.271 -6.864 1.00 75.31 88 ALA A CA 1
ATOM 668 C C . ALA A 1 88 ? 28.317 -12.868 -6.651 1.00 75.31 88 ALA A C 1
ATOM 670 O O . ALA A 1 88 ? 27.589 -13.158 -7.601 1.00 75.31 88 ALA A O 1
ATOM 671 N N . ASN A 1 89 ? 27.914 -13.020 -5.386 1.00 66.44 89 ASN A N 1
ATOM 672 C CA . ASN A 1 89 ? 26.540 -13.385 -5.044 1.00 66.44 89 ASN A CA 1
ATOM 673 C C . ASN A 1 89 ? 25.598 -12.242 -5.445 1.00 66.44 89 ASN A C 1
ATOM 675 O O . ASN A 1 89 ? 25.382 -11.306 -4.676 1.00 66.44 89 ASN A O 1
ATOM 679 N N . MET A 1 90 ? 25.047 -12.314 -6.655 1.00 61.62 90 MET A N 1
ATOM 680 C CA . MET A 1 90 ? 23.945 -11.458 -7.069 1.00 61.62 90 MET A CA 1
ATOM 681 C C . MET A 1 90 ? 22.681 -11.923 -6.350 1.00 61.62 90 MET A C 1
ATOM 683 O O . MET A 1 90 ? 22.207 -13.040 -6.560 1.00 61.62 90 MET A O 1
ATOM 687 N N . THR A 1 91 ? 22.132 -11.075 -5.484 1.00 63.56 91 THR A N 1
ATOM 688 C CA . THR A 1 91 ? 20.803 -11.315 -4.924 1.00 63.56 91 THR A CA 1
ATOM 689 C C . THR A 1 91 ? 19.800 -11.181 -6.056 1.00 63.56 91 THR A C 1
ATOM 691 O O . THR A 1 91 ? 19.744 -10.142 -6.710 1.00 63.56 91 THR A O 1
ATOM 694 N N . GLN A 1 92 ? 19.010 -12.223 -6.302 1.00 56.94 92 GLN A N 1
ATOM 695 C CA . GLN A 1 92 ? 17.869 -12.099 -7.194 1.00 56.94 92 GLN A CA 1
ATOM 696 C C . GLN A 1 92 ? 16.881 -11.122 -6.554 1.00 56.94 92 GLN A C 1
ATOM 698 O O . GLN A 1 92 ? 16.410 -11.349 -5.441 1.00 56.94 92 GLN A O 1
ATOM 703 N N . ILE A 1 93 ? 16.611 -10.021 -7.245 1.00 60.09 93 ILE A N 1
ATOM 704 C CA . ILE A 1 93 ? 15.641 -9.018 -6.820 1.00 60.09 93 ILE A CA 1
ATOM 705 C C . ILE A 1 93 ? 14.402 -9.228 -7.690 1.00 60.09 93 ILE A C 1
ATOM 707 O O . ILE A 1 93 ? 14.501 -9.236 -8.917 1.00 60.09 93 ILE A O 1
ATOM 711 N N . ASP A 1 94 ? 13.253 -9.460 -7.060 1.00 56.25 94 ASP A N 1
ATOM 712 C CA . ASP A 1 94 ? 11.969 -9.510 -7.756 1.00 56.25 94 ASP A CA 1
ATOM 713 C C . ASP A 1 94 ? 11.441 -8.091 -8.037 1.00 56.25 94 ASP A C 1
ATOM 715 O O . ASP A 1 94 ? 12.024 -7.088 -7.618 1.00 56.25 94 ASP A O 1
ATOM 719 N N . ALA A 1 95 ? 10.333 -7.979 -8.772 1.00 52.09 95 ALA A N 1
ATOM 720 C CA . ALA A 1 95 ? 9.753 -6.673 -9.080 1.00 52.09 95 ALA A CA 1
ATOM 721 C C . ALA A 1 95 ? 9.429 -5.870 -7.803 1.00 52.09 95 ALA A C 1
ATOM 723 O O . ALA A 1 95 ? 9.635 -4.659 -7.780 1.00 52.09 95 ALA A O 1
ATOM 724 N N . GLY A 1 96 ? 9.003 -6.535 -6.722 1.00 54.56 96 GLY A N 1
ATOM 725 C CA . GLY A 1 96 ? 8.752 -5.903 -5.424 1.00 54.56 96 GLY A CA 1
ATOM 726 C C . GLY A 1 96 ? 10.015 -5.298 -4.806 1.00 54.56 96 GLY A C 1
ATOM 727 O O . GLY A 1 96 ? 9.991 -4.151 -4.366 1.00 54.56 96 GLY A O 1
ATOM 728 N N . GLY A 1 97 ? 11.135 -6.018 -4.848 1.00 59.56 97 GLY A N 1
ATOM 729 C CA . GLY A 1 97 ? 12.430 -5.552 -4.364 1.00 59.56 97 GLY A CA 1
ATOM 730 C C . GLY A 1 97 ? 13.021 -4.418 -5.206 1.00 59.56 97 GLY A C 1
ATOM 731 O O . GLY A 1 97 ? 13.621 -3.498 -4.650 1.00 59.56 97 GLY A O 1
ATOM 732 N N . ILE A 1 98 ? 12.816 -4.426 -6.530 1.00 57.91 98 ILE A N 1
ATOM 733 C CA . ILE A 1 98 ? 13.210 -3.305 -7.402 1.00 57.91 98 ILE A CA 1
ATOM 734 C C . ILE A 1 98 ? 12.415 -2.054 -7.020 1.00 57.91 98 ILE A C 1
ATOM 736 O O . ILE A 1 98 ? 12.991 -0.974 -6.885 1.00 57.91 98 ILE A O 1
ATOM 740 N N . LEU A 1 99 ? 11.107 -2.205 -6.795 1.00 54.59 99 LEU A N 1
ATOM 741 C CA . LEU A 1 99 ? 10.240 -1.117 -6.352 1.00 54.59 99 LEU A CA 1
ATOM 742 C C . LEU A 1 99 ? 10.641 -0.590 -4.972 1.00 54.59 99 LEU A C 1
ATOM 744 O O . LEU A 1 99 ? 10.694 0.622 -4.783 1.00 54.59 99 LEU A O 1
ATOM 748 N N . ASP A 1 100 ? 10.985 -1.471 -4.034 1.00 57.19 100 ASP A N 1
ATOM 749 C CA . ASP A 1 100 ? 11.444 -1.070 -2.703 1.00 57.19 100 ASP A CA 1
ATOM 750 C C . ASP A 1 100 ? 12.743 -0.263 -2.768 1.00 57.19 100 ASP A C 1
ATOM 752 O O . ASP A 1 100 ? 12.867 0.749 -2.083 1.00 57.19 100 ASP A O 1
ATOM 756 N N . ILE A 1 101 ? 13.684 -0.647 -3.635 1.00 61.22 101 ILE A N 1
ATOM 757 C CA . ILE A 1 101 ? 14.927 0.104 -3.861 1.00 61.22 101 ILE A CA 1
ATOM 758 C C . ILE A 1 101 ? 14.643 1.449 -4.535 1.00 61.22 101 ILE A C 1
ATOM 760 O O . ILE A 1 101 ? 15.172 2.470 -4.102 1.00 61.22 101 ILE A O 1
ATOM 764 N N . ALA A 1 102 ? 13.792 1.475 -5.564 1.00 55.19 102 ALA A N 1
ATOM 765 C CA . ALA A 1 102 ? 13.426 2.705 -6.265 1.00 55.19 102 ALA A CA 1
ATOM 766 C C . ALA A 1 102 ? 12.684 3.697 -5.350 1.00 55.19 102 ALA A C 1
ATOM 768 O O . ALA A 1 102 ? 12.825 4.911 -5.497 1.00 55.19 102 ALA A O 1
ATOM 769 N N . MET A 1 103 ? 11.913 3.188 -4.384 1.00 57.31 103 MET A N 1
ATOM 770 C CA . MET A 1 103 ? 11.200 4.001 -3.399 1.00 57.31 103 MET A CA 1
ATOM 771 C C . MET A 1 103 ? 12.003 4.284 -2.120 1.00 57.31 103 MET A C 1
ATOM 773 O O . MET A 1 103 ? 11.614 5.155 -1.335 1.00 57.31 103 MET A O 1
ATOM 777 N N . ALA A 1 104 ? 13.141 3.616 -1.905 1.00 55.12 104 ALA A N 1
ATOM 778 C CA . ALA A 1 104 ? 14.053 3.876 -0.793 1.00 55.12 104 ALA A CA 1
ATOM 779 C C . ALA A 1 104 ? 14.758 5.234 -0.982 1.00 55.12 104 ALA A C 1
ATOM 781 O O . ALA A 1 104 ? 15.898 5.327 -1.424 1.00 55.12 104 ALA A O 1
ATOM 782 N N . GLY A 1 105 ? 14.045 6.314 -0.662 1.00 48.53 105 GLY A N 1
ATOM 783 C CA . GLY A 1 105 ? 14.499 7.699 -0.820 1.00 48.53 105 GLY A CA 1
ATOM 784 C C . GLY A 1 105 ? 13.390 8.673 -1.231 1.00 48.53 105 GLY A C 1
ATOM 785 O O . GLY A 1 105 ? 13.516 9.875 -1.003 1.00 48.53 105 GLY A O 1
ATOM 786 N N . THR A 1 106 ? 12.264 8.179 -1.762 1.00 52.53 106 THR A N 1
ATOM 787 C CA . THR A 1 106 ? 11.104 9.008 -2.152 1.00 52.53 106 THR A CA 1
ATOM 788 C C . THR A 1 106 ? 10.166 9.337 -0.986 1.00 52.53 106 THR A C 1
ATOM 790 O O . THR A 1 106 ? 9.249 10.153 -1.144 1.00 52.53 106 THR A O 1
ATOM 793 N N . SER A 1 107 ? 10.443 8.794 0.208 1.00 45.03 107 SER A N 1
ATOM 794 C CA . SER A 1 107 ? 9.693 8.967 1.467 1.00 45.03 107 SER A CA 1
ATOM 795 C C . SER A 1 107 ? 9.556 10.433 1.924 1.00 45.03 107 SER A C 1
ATOM 797 O O . SER A 1 107 ? 8.813 10.743 2.854 1.00 45.03 107 SER A O 1
ATOM 799 N N . ALA A 1 108 ? 10.259 11.365 1.273 1.00 42.47 108 ALA A N 1
ATOM 800 C CA . ALA A 1 108 ? 10.184 12.799 1.542 1.00 42.47 108 ALA A CA 1
ATOM 801 C C . ALA A 1 108 ? 9.178 13.566 0.658 1.00 42.47 108 ALA A C 1
ATOM 803 O O . ALA A 1 108 ? 8.916 14.740 0.926 1.00 42.47 108 ALA A O 1
ATOM 804 N N . THR A 1 109 ? 8.588 12.949 -0.373 1.00 53.72 109 THR A N 1
ATOM 805 C CA . THR A 1 109 ? 7.618 13.638 -1.243 1.00 53.72 109 THR A CA 1
ATOM 806 C C . THR A 1 109 ? 6.218 13.661 -0.614 1.00 53.72 109 THR A C 1
ATOM 808 O O . THR A 1 109 ? 5.777 12.702 0.020 1.00 53.72 109 THR A O 1
ATOM 811 N N . LEU A 1 110 ? 5.473 14.761 -0.793 1.00 54.88 110 LEU A N 1
ATOM 812 C CA . LEU A 1 110 ? 4.095 14.898 -0.282 1.00 54.88 110 LEU A CA 1
ATOM 813 C C . LEU A 1 110 ? 3.145 13.804 -0.807 1.00 54.88 110 LEU A C 1
ATOM 815 O O . LEU A 1 110 ? 2.117 13.540 -0.187 1.00 54.88 110 LEU A O 1
ATOM 819 N N . LEU A 1 111 ? 3.487 13.166 -1.927 1.00 57.50 111 LEU A N 1
ATOM 820 C CA . LEU A 1 111 ? 2.726 12.068 -2.520 1.00 57.50 111 LEU A CA 1
ATOM 821 C C . LEU A 1 111 ? 2.925 10.752 -1.784 1.00 57.50 111 LEU A C 1
ATOM 823 O O . LEU A 1 111 ? 1.928 10.096 -1.500 1.00 57.50 111 LEU A O 1
ATOM 827 N N . ALA A 1 112 ? 4.161 10.399 -1.414 1.00 61.06 112 ALA A N 1
ATOM 828 C CA . ALA A 1 112 ? 4.421 9.214 -0.595 1.00 61.06 112 ALA A CA 1
ATOM 829 C C . ALA A 1 112 ? 3.605 9.276 0.709 1.00 61.06 112 ALA A C 1
ATOM 831 O O . ALA A 1 112 ? 2.886 8.341 1.050 1.00 61.06 112 ALA A O 1
ATOM 832 N N . ARG A 1 113 ? 3.559 10.458 1.343 1.00 65.56 113 ARG A N 1
ATOM 833 C CA . ARG A 1 113 ? 2.746 10.698 2.549 1.00 65.56 113 ARG A CA 1
ATOM 834 C C . ARG A 1 113 ? 1.239 10.533 2.341 1.00 65.56 113 ARG A C 1
ATOM 836 O O . ARG A 1 113 ? 0.538 10.193 3.290 1.00 65.56 113 ARG A O 1
ATOM 843 N N . LYS A 1 114 ? 0.713 10.793 1.135 1.00 71.75 114 LYS A N 1
ATOM 844 C CA . LYS A 1 114 ? -0.714 10.568 0.838 1.00 71.75 114 LYS A CA 1
ATOM 845 C C . LYS A 1 114 ? -1.042 9.080 0.821 1.00 71.75 114 LYS A C 1
ATOM 847 O O . LYS A 1 114 ? -2.084 8.712 1.350 1.00 71.75 114 LYS A O 1
ATOM 852 N N . TRP A 1 115 ? -0.146 8.254 0.281 1.00 74.44 115 TRP A N 1
ATOM 853 C CA . TRP A 1 115 ? -0.281 6.794 0.228 1.00 74.44 115 TRP A CA 1
ATOM 854 C C . TRP A 1 115 ? 0.012 6.096 1.562 1.00 74.44 115 TRP A C 1
ATOM 856 O O . TRP A 1 115 ? -0.449 4.983 1.787 1.00 74.44 115 TRP A O 1
ATOM 866 N N . GLU A 1 116 ? 0.688 6.782 2.483 1.00 73.62 116 GLU A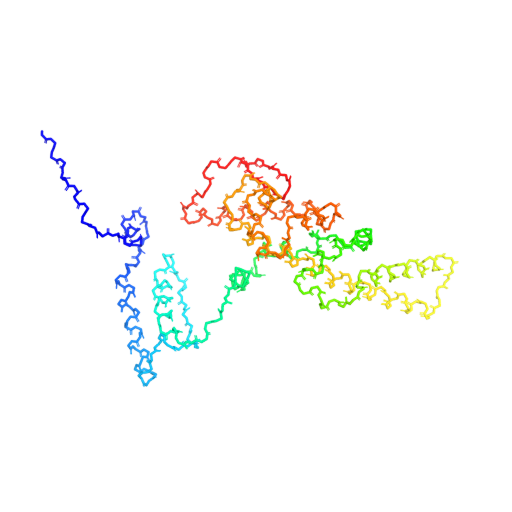 N 1
ATOM 867 C CA . GLU A 1 116 ? 0.871 6.363 3.880 1.00 73.62 116 GLU A CA 1
ATOM 868 C C . GLU A 1 116 ? -0.291 6.784 4.802 1.00 73.62 116 GLU A C 1
ATOM 870 O O . GLU A 1 116 ? -0.261 6.543 6.012 1.00 73.62 116 GLU A O 1
ATOM 875 N N . SER A 1 117 ? -1.323 7.443 4.265 1.00 82.56 117 SER A N 1
ATOM 876 C CA . SER A 1 117 ? -2.428 7.942 5.076 1.00 82.56 117 SER A CA 1
ATOM 877 C C . SER A 1 117 ? -3.255 6.800 5.660 1.00 82.56 117 SER A C 1
ATOM 879 O O . SER A 1 117 ? -3.864 6.000 4.951 1.00 82.56 117 SER A O 1
ATOM 881 N N . ALA A 1 118 ? -3.389 6.826 6.984 1.00 84.25 118 ALA A N 1
ATOM 882 C CA . ALA A 1 118 ? -4.318 6.009 7.755 1.00 84.25 118 ALA A CA 1
ATOM 883 C C . ALA A 1 118 ? -5.758 6.028 7.216 1.00 84.25 118 ALA A C 1
ATOM 885 O O . ALA A 1 118 ? -6.480 5.046 7.361 1.00 84.25 118 ALA A O 1
ATOM 886 N N . LEU A 1 119 ? -6.173 7.122 6.574 1.00 87.62 119 LEU A N 1
ATOM 887 C CA . LEU A 1 119 ? -7.532 7.288 6.057 1.00 87.62 119 LEU A CA 1
ATOM 888 C C . LEU A 1 119 ? -7.820 6.458 4.800 1.00 87.62 119 LEU A C 1
ATOM 890 O O . LEU A 1 119 ? -8.985 6.328 4.435 1.00 87.62 119 LEU A O 1
ATOM 894 N N . LEU A 1 120 ? -6.797 5.897 4.147 1.00 88.94 120 LEU A N 1
ATOM 895 C CA . LEU A 1 120 ? -6.974 5.052 2.961 1.00 88.94 120 LEU A CA 1
ATOM 896 C C . LEU A 1 120 ? -7.594 3.694 3.285 1.00 88.94 120 LEU A C 1
ATOM 898 O O . LEU A 1 120 ? -8.150 3.049 2.397 1.00 88.94 120 LEU A O 1
ATOM 902 N N . VAL A 1 121 ? -7.512 3.261 4.544 1.00 92.44 121 VAL A N 1
ATOM 903 C CA . VAL A 1 121 ? -7.997 1.955 4.989 1.00 92.44 121 VAL A CA 1
ATOM 904 C C . VAL A 1 121 ? -8.969 2.100 6.154 1.00 92.44 121 VAL A C 1
ATOM 906 O O . VAL A 1 121 ? -8.757 2.879 7.087 1.00 92.44 121 VAL A O 1
ATOM 909 N N . ASN A 1 122 ? -10.037 1.314 6.119 1.00 92.88 122 ASN A N 1
ATOM 910 C CA . ASN A 1 122 ? -11.041 1.262 7.166 1.00 92.88 122 ASN A CA 1
ATOM 911 C C . ASN A 1 122 ? -10.708 0.131 8.141 1.00 92.88 122 ASN A C 1
ATOM 913 O O . ASN A 1 122 ? -10.642 -1.041 7.782 1.00 92.88 122 ASN A O 1
ATOM 917 N N . VAL A 1 123 ? -10.510 0.505 9.404 1.00 92.88 123 VAL A N 1
ATOM 918 C CA . VAL A 1 123 ? -10.256 -0.415 10.526 1.00 92.88 123 VAL A CA 1
ATOM 919 C C . VAL A 1 123 ? -11.287 -0.226 11.641 1.00 92.88 123 VAL A C 1
ATOM 921 O O . VAL A 1 123 ? -10.981 -0.350 12.824 1.00 92.88 123 VAL A O 1
ATOM 924 N N . ASP A 1 124 ? -12.494 0.230 11.308 1.00 91.75 124 ASP A N 1
ATOM 925 C CA . ASP A 1 124 ? -13.631 0.242 12.235 1.00 91.75 124 ASP A CA 1
ATOM 926 C C . ASP A 1 124 ? -14.120 -1.182 12.536 1.00 91.75 124 ASP A C 1
ATOM 928 O O . ASP A 1 124 ? -13.907 -2.107 11.753 1.00 91.75 124 ASP A O 1
ATOM 932 N N . ASN A 1 125 ? -14.775 -1.358 13.683 1.00 91.75 125 ASN A N 1
ATOM 933 C CA . ASN A 1 125 ? -15.164 -2.682 14.163 1.00 91.75 125 ASN A CA 1
ATOM 934 C C . ASN A 1 125 ? -16.111 -3.416 13.210 1.00 91.75 125 ASN A C 1
ATOM 936 O O . ASN A 1 125 ? -16.039 -4.640 13.143 1.00 91.75 125 ASN A O 1
ATOM 940 N N . ASP A 1 126 ? -16.968 -2.704 12.475 1.00 93.69 126 ASP A N 1
ATOM 941 C CA . ASP A 1 126 ? -17.906 -3.329 11.542 1.00 93.69 126 ASP A CA 1
ATOM 942 C C . ASP A 1 126 ? -17.162 -3.872 10.319 1.00 93.69 126 ASP A C 1
ATOM 944 O O . ASP A 1 126 ? -17.465 -4.956 9.823 1.00 93.69 126 ASP A O 1
ATOM 948 N N . THR A 1 127 ? -16.147 -3.154 9.837 1.00 94.25 127 THR A N 1
ATOM 949 C CA . THR A 1 127 ? -15.220 -3.653 8.813 1.00 94.25 127 THR A CA 1
ATOM 950 C C . THR A 1 127 ? -14.419 -4.851 9.322 1.00 94.25 127 THR A C 1
ATOM 952 O O . THR A 1 127 ? -14.388 -5.881 8.652 1.00 94.25 127 THR A O 1
ATOM 955 N N . LEU A 1 128 ? -13.836 -4.776 10.524 1.00 94.31 128 LEU A N 1
ATOM 956 C CA . LEU A 1 128 ? -13.048 -5.888 11.076 1.00 94.31 128 LEU A CA 1
ATOM 957 C C . LEU A 1 128 ? -13.894 -7.146 11.304 1.00 94.31 128 LEU A C 1
ATOM 959 O O . LEU A 1 128 ? -13.435 -8.250 11.022 1.00 94.31 128 LEU A O 1
ATOM 963 N N . ARG A 1 129 ? -15.136 -6.983 11.768 1.00 94.69 129 ARG A N 1
ATOM 964 C CA . ARG A 1 129 ? -16.086 -8.082 11.965 1.00 94.69 129 ARG A CA 1
ATOM 965 C C . ARG A 1 129 ? -16.445 -8.752 10.640 1.00 94.69 129 ARG A C 1
ATOM 967 O O . ARG A 1 129 ? -16.395 -9.971 10.553 1.00 94.69 129 ARG A O 1
ATOM 974 N N . ARG A 1 130 ? -16.708 -7.966 9.592 1.00 95.31 130 ARG A N 1
ATOM 975 C CA . ARG A 1 130 ? -16.977 -8.489 8.243 1.00 95.31 130 ARG A CA 1
ATOM 976 C C . ARG A 1 130 ? -15.806 -9.287 7.660 1.00 95.31 130 ARG A C 1
ATOM 978 O O . ARG A 1 130 ? -16.046 -10.262 6.958 1.00 95.31 130 ARG A O 1
ATOM 985 N N . ILE A 1 131 ? -14.563 -8.882 7.940 1.00 94.19 131 ILE A N 1
ATOM 986 C CA . ILE A 1 131 ? -13.370 -9.655 7.551 1.00 94.19 131 ILE A CA 1
ATOM 987 C C . ILE A 1 131 ? -13.313 -10.962 8.345 1.00 94.19 131 ILE A C 1
ATOM 989 O O . ILE A 1 131 ? -13.133 -12.019 7.760 1.00 94.19 131 ILE A O 1
ATOM 993 N N . LEU A 1 132 ? -13.492 -10.894 9.666 1.00 93.75 132 LEU A N 1
ATOM 994 C CA . LEU A 1 132 ? -13.413 -12.058 10.550 1.00 93.75 132 LEU A CA 1
ATOM 995 C C . LEU A 1 132 ? -14.483 -13.120 10.239 1.00 93.75 132 LEU A C 1
ATOM 997 O O . LEU A 1 132 ? -14.207 -14.312 10.301 1.00 93.75 132 LEU A O 1
ATOM 1001 N N . GLU A 1 133 ? -15.696 -12.695 9.884 1.00 95.00 133 GLU A N 1
ATOM 1002 C CA . GLU A 1 133 ? -16.818 -13.581 9.541 1.00 95.00 133 GLU A CA 1
ATOM 1003 C C . GLU A 1 133 ? -16.695 -14.198 8.133 1.00 95.00 133 GLU A C 1
ATOM 1005 O O . GLU A 1 133 ? -17.489 -15.067 7.771 1.00 95.00 133 GLU A O 1
ATOM 1010 N N . ASN A 1 134 ? -15.704 -13.780 7.336 1.00 95.94 134 ASN A N 1
ATOM 1011 C CA . ASN A 1 134 ? -15.457 -14.289 5.992 1.00 95.94 134 ASN A CA 1
ATOM 1012 C C . ASN A 1 134 ? -14.076 -14.982 5.914 1.00 95.94 134 ASN A C 1
ATOM 1014 O O . ASN A 1 134 ? -13.051 -14.299 5.856 1.00 95.94 134 ASN A O 1
ATOM 1018 N N . PRO A 1 135 ? -14.023 -16.329 5.850 1.00 94.44 135 PRO A N 1
ATOM 1019 C CA . PRO A 1 135 ? -12.762 -17.074 5.819 1.00 94.44 135 PRO A CA 1
ATOM 1020 C C . PRO A 1 135 ? -11.836 -16.705 4.654 1.00 94.44 135 PRO A C 1
ATOM 1022 O O . PRO A 1 135 ? -10.618 -16.670 4.821 1.00 94.44 135 PRO A O 1
ATOM 1025 N N . GLU A 1 136 ? -12.396 -16.399 3.482 1.00 94.31 136 GLU A N 1
ATOM 1026 C CA . GLU A 1 136 ? -11.617 -15.992 2.306 1.00 94.31 136 GLU A CA 1
ATOM 1027 C C . GLU A 1 136 ? -10.989 -14.612 2.519 1.00 94.31 136 GLU A C 1
ATOM 1029 O O . GLU A 1 136 ? -9.823 -14.398 2.191 1.00 94.31 136 GLU A O 1
ATOM 1034 N N . ALA A 1 137 ? -11.729 -13.683 3.129 1.00 93.25 137 ALA A N 1
ATOM 1035 C CA . ALA A 1 137 ? -11.236 -12.342 3.414 1.00 93.25 137 ALA A CA 1
ATOM 1036 C C . ALA A 1 137 ? -10.150 -12.358 4.486 1.00 93.25 137 ALA A C 1
ATOM 1038 O O . ALA A 1 137 ? -9.168 -11.625 4.370 1.00 93.25 137 ALA A O 1
ATOM 1039 N N . LEU A 1 138 ? -10.313 -13.204 5.506 1.00 92.25 138 LEU A N 1
ATOM 1040 C CA . LEU A 1 138 ? -9.296 -13.423 6.524 1.00 92.25 138 LEU A CA 1
ATOM 1041 C C . LEU A 1 138 ? -8.007 -13.970 5.893 1.00 92.25 138 LEU A C 1
ATOM 1043 O O . LEU A 1 138 ? -6.932 -13.412 6.107 1.00 92.25 138 LEU A O 1
ATOM 1047 N N . ALA A 1 139 ? -8.123 -14.981 5.029 1.00 92.12 139 ALA A N 1
ATOM 1048 C CA . ALA A 1 139 ? -6.981 -15.524 4.301 1.00 92.12 139 ALA A CA 1
ATOM 1049 C C . ALA A 1 139 ? -6.320 -14.480 3.381 1.00 92.12 139 ALA A C 1
ATOM 1051 O O . ALA A 1 139 ? -5.096 -14.464 3.254 1.00 92.12 139 ALA A O 1
ATOM 1052 N N . ALA A 1 140 ? -7.102 -13.597 2.752 1.00 91.56 140 ALA A N 1
ATOM 1053 C CA . ALA A 1 140 ? -6.585 -12.518 1.915 1.00 91.56 140 ALA A CA 1
ATOM 1054 C C . ALA A 1 140 ? -5.764 -11.503 2.726 1.00 91.56 140 ALA A C 1
ATOM 1056 O O . ALA A 1 140 ? -4.642 -11.173 2.339 1.00 91.56 140 ALA A O 1
ATOM 1057 N N . VAL A 1 141 ? -6.272 -11.032 3.873 1.00 89.44 141 VAL A N 1
ATOM 1058 C CA . VAL A 1 141 ? -5.514 -10.087 4.714 1.00 89.44 141 VAL A CA 1
ATOM 1059 C C . VAL A 1 141 ? -4.272 -10.727 5.336 1.00 89.44 141 VAL A C 1
ATOM 1061 O O . VAL A 1 141 ? -3.257 -10.055 5.493 1.00 89.44 141 VAL A O 1
ATOM 1064 N N . GLU A 1 142 ? -4.296 -12.033 5.610 1.00 88.75 142 GLU A N 1
ATOM 1065 C CA . GLU A 1 142 ? -3.140 -12.778 6.123 1.00 88.75 142 GLU A CA 1
ATOM 1066 C C . GLU A 1 142 ? -1.984 -12.916 5.124 1.00 88.75 142 GLU A C 1
ATOM 1068 O O . GLU A 1 142 ? -0.834 -13.108 5.539 1.00 88.75 142 GLU A O 1
ATOM 1073 N N . ARG A 1 143 ? -2.257 -12.780 3.820 1.00 85.38 143 ARG A N 1
ATOM 1074 C CA . ARG A 1 143 ? -1.224 -12.737 2.771 1.00 85.38 143 ARG A CA 1
ATOM 1075 C C . ARG A 1 143 ? -0.518 -11.387 2.686 1.00 85.38 143 ARG A C 1
ATOM 1077 O O . ARG A 1 143 ? 0.557 -11.316 2.096 1.00 85.38 143 ARG A O 1
ATOM 1084 N N . ILE A 1 144 ? -1.079 -10.333 3.283 1.00 83.12 144 ILE A N 1
ATOM 1085 C CA . ILE A 1 144 ? -0.478 -8.998 3.253 1.00 83.12 144 ILE A CA 1
ATOM 1086 C C . ILE A 1 144 ? 0.881 -9.020 3.961 1.00 83.12 144 ILE A C 1
ATOM 1088 O O . ILE A 1 144 ? 1.064 -9.601 5.037 1.00 83.12 144 ILE A O 1
ATOM 1092 N N . GLU A 1 145 ? 1.852 -8.344 3.354 1.00 76.62 145 GLU A N 1
ATOM 1093 C CA . GLU A 1 145 ? 3.226 -8.291 3.832 1.00 76.62 145 GLU A CA 1
ATOM 1094 C C . GLU A 1 145 ? 3.315 -7.853 5.307 1.00 76.62 145 GLU A C 1
ATOM 1096 O O . GLU A 1 145 ? 2.888 -6.770 5.720 1.00 76.62 145 GLU A O 1
ATOM 1101 N N . GLY A 1 146 ? 3.928 -8.703 6.130 1.00 80.12 146 GLY A N 1
ATOM 1102 C CA . GLY A 1 146 ? 4.128 -8.429 7.549 1.00 80.12 146 GLY A CA 1
ATOM 1103 C C . GLY A 1 146 ? 2.878 -8.588 8.417 1.00 80.12 146 GLY A C 1
ATOM 1104 O O . GLY A 1 146 ? 2.949 -8.223 9.590 1.00 80.12 146 GLY A O 1
ATOM 1105 N N . TRP A 1 147 ? 1.775 -9.149 7.906 1.00 86.69 147 TRP A N 1
ATOM 1106 C CA . TRP A 1 147 ? 0.594 -9.477 8.715 1.00 86.69 147 TRP A CA 1
ATOM 1107 C C . TRP A 1 147 ? 0.924 -10.434 9.863 1.00 86.69 147 TRP A C 1
ATOM 1109 O O . TRP A 1 147 ? 0.528 -10.204 11.002 1.00 86.69 147 TRP A O 1
ATOM 1119 N N . ARG A 1 148 ? 1.766 -11.444 9.596 1.00 85.06 148 ARG A N 1
ATOM 1120 C CA . ARG A 1 148 ? 2.235 -12.425 10.594 1.00 85.06 148 ARG A CA 1
ATOM 1121 C C . ARG A 1 148 ? 2.866 -11.789 11.839 1.00 85.06 148 ARG A C 1
ATOM 1123 O O . ARG A 1 148 ? 2.873 -12.404 12.898 1.00 85.06 148 ARG A O 1
ATOM 1130 N N . SER A 1 149 ? 3.381 -10.556 11.747 1.00 87.88 149 SER A N 1
ATOM 1131 C CA . SER A 1 149 ? 3.966 -9.862 12.902 1.00 87.88 149 SER A CA 1
ATOM 1132 C C . SER A 1 149 ? 2.924 -9.314 13.885 1.00 87.88 149 SER A C 1
ATOM 1134 O O . SER A 1 149 ? 3.305 -8.835 14.947 1.00 87.88 149 SER A O 1
ATOM 1136 N N . LEU A 1 150 ? 1.638 -9.295 13.521 1.00 88.38 150 LEU A N 1
ATOM 1137 C CA . LEU A 1 150 ? 0.553 -8.811 14.382 1.00 88.38 150 LEU A CA 1
ATOM 1138 C C . LEU A 1 150 ? 0.132 -9.841 15.442 1.00 88.38 150 LEU A C 1
ATOM 1140 O O . LEU A 1 150 ? -0.517 -9.472 16.424 1.00 88.38 150 LEU A O 1
ATOM 1144 N N . GLY A 1 151 ? 0.545 -11.098 15.257 1.00 86.69 151 GLY A N 1
ATOM 1145 C CA . GLY A 1 151 ? 0.128 -12.235 16.065 1.00 86.69 151 GLY A CA 1
ATOM 1146 C C . GLY A 1 151 ? -1.261 -12.749 15.690 1.00 86.69 151 GLY A C 1
ATOM 1147 O O . GLY A 1 151 ? -2.033 -12.085 14.991 1.00 86.69 151 GLY A O 1
ATOM 1148 N N . ASP A 1 152 ? -1.565 -13.944 16.183 1.00 84.81 152 ASP A N 1
ATOM 1149 C CA . ASP A 1 152 ? -2.841 -14.605 15.934 1.00 84.81 152 ASP A CA 1
ATOM 1150 C C . ASP A 1 152 ? -3.996 -13.820 16.577 1.00 84.81 152 ASP A C 1
ATOM 1152 O O . ASP A 1 152 ? -3.839 -13.166 17.614 1.00 84.81 152 ASP A O 1
ATOM 1156 N N . ASN A 1 153 ? -5.179 -13.887 15.963 1.00 88.75 153 ASN A N 1
ATOM 1157 C CA . ASN A 1 153 ? -6.425 -13.323 16.499 1.00 88.75 153 ASN A CA 1
ATOM 1158 C C . ASN A 1 153 ? -6.381 -11.804 16.758 1.00 88.75 153 ASN A C 1
ATOM 1160 O O . ASN A 1 153 ? -7.077 -11.283 17.639 1.00 88.75 153 ASN A O 1
ATOM 1164 N N . ILE A 1 154 ? -5.574 -11.053 15.998 1.00 92.88 154 ILE A N 1
ATOM 1165 C CA . ILE A 1 154 ? -5.483 -9.591 16.136 1.00 92.88 154 ILE A CA 1
ATOM 1166 C C . ILE A 1 154 ? -6.848 -8.909 15.954 1.00 92.88 154 ILE A C 1
ATOM 1168 O O . ILE A 1 154 ? -7.191 -8.015 16.732 1.00 92.88 154 ILE A O 1
ATOM 1172 N N . LEU A 1 155 ? -7.646 -9.361 14.980 1.00 93.00 155 LEU A N 1
ATOM 1173 C CA . LEU A 1 155 ? -8.975 -8.811 14.693 1.00 93.00 155 LEU A CA 1
ATOM 1174 C C . LEU A 1 155 ? -9.935 -9.032 15.868 1.00 93.00 155 LEU A C 1
ATOM 1176 O O . LEU A 1 155 ? -10.517 -8.073 16.376 1.00 93.00 155 LEU A O 1
ATOM 1180 N N . GLU A 1 156 ? -10.026 -10.271 16.357 1.00 94.44 156 GLU A N 1
ATOM 1181 C CA . GLU A 1 156 ? -10.824 -10.630 17.536 1.00 94.44 156 GLU A CA 1
ATOM 1182 C C . GLU A 1 156 ? -10.399 -9.830 18.765 1.00 94.44 156 GLU A C 1
ATOM 1184 O O . GLU A 1 156 ? -11.235 -9.296 19.491 1.00 94.44 156 GLU A O 1
ATOM 1189 N N . THR A 1 157 ? -9.089 -9.684 18.977 1.00 94.38 157 THR A N 1
ATOM 1190 C CA . THR A 1 157 ? -8.545 -8.927 20.106 1.00 94.38 157 THR A CA 1
ATOM 1191 C C . THR A 1 157 ? -8.997 -7.468 20.064 1.00 94.38 157 THR A C 1
ATOM 1193 O O . THR A 1 157 ? -9.390 -6.918 21.092 1.00 94.38 157 THR A O 1
ATOM 1196 N N . ILE A 1 158 ? -8.953 -6.826 18.893 1.00 94.88 158 ILE A N 1
ATOM 1197 C CA . ILE A 1 158 ? -9.391 -5.433 18.733 1.00 94.88 158 ILE A CA 1
ATOM 1198 C C . ILE A 1 158 ? -10.894 -5.307 19.012 1.00 94.88 158 ILE A C 1
ATOM 1200 O O . ILE A 1 158 ? -11.296 -4.418 19.767 1.00 94.88 158 ILE A O 1
ATOM 1204 N N . ILE A 1 159 ? -11.708 -6.214 18.461 1.00 94.75 159 ILE A N 1
ATOM 1205 C CA . ILE A 1 159 ? -13.167 -6.223 18.648 1.00 94.75 159 ILE A CA 1
ATOM 1206 C C . ILE A 1 159 ? -13.516 -6.422 20.130 1.00 94.75 159 ILE A C 1
ATOM 1208 O O . ILE A 1 159 ? -14.242 -5.609 20.704 1.00 94.75 159 ILE A O 1
ATOM 1212 N N . ASN A 1 160 ? -12.934 -7.431 20.783 1.00 95.00 160 ASN A N 1
ATOM 1213 C CA . ASN A 1 160 ? -13.183 -7.746 22.192 1.00 95.00 160 ASN A CA 1
ATOM 1214 C C . ASN A 1 160 ? -12.797 -6.587 23.120 1.00 95.00 160 ASN A C 1
ATOM 1216 O O . ASN A 1 160 ? -13.546 -6.242 24.036 1.00 95.00 160 ASN A O 1
ATOM 1220 N N . LYS A 1 161 ? -11.657 -5.931 22.864 1.00 94.75 161 LYS A N 1
ATOM 1221 C CA . LYS A 1 161 ? -11.254 -4.735 23.620 1.00 94.75 161 LYS A CA 1
ATOM 1222 C C . LYS A 1 161 ? -12.230 -3.584 23.428 1.00 94.75 161 LYS A C 1
ATOM 1224 O O . LYS A 1 161 ? -12.565 -2.902 24.395 1.00 94.75 161 LYS A O 1
ATOM 1229 N N . SER A 1 162 ? -12.723 -3.378 22.208 1.00 94.69 162 SER A N 1
ATOM 1230 C CA . SER A 1 162 ? -13.718 -2.340 21.954 1.00 94.69 162 SER A CA 1
ATOM 1231 C C . SER A 1 162 ? -15.032 -2.587 22.698 1.00 94.69 162 SER A C 1
ATOM 1233 O O . SER A 1 162 ? -15.602 -1.631 23.228 1.00 94.69 162 SER A O 1
ATOM 1235 N N . GLU A 1 163 ? -15.517 -3.829 22.754 1.00 95.00 163 GLU A N 1
ATOM 1236 C CA . GLU A 1 163 ? -16.727 -4.163 23.519 1.00 95.00 163 GLU A CA 1
ATOM 1237 C C . GLU A 1 163 ? -16.501 -3.957 25.022 1.00 95.00 163 GLU A C 1
ATOM 1239 O O . GLU A 1 163 ? -17.302 -3.296 25.681 1.00 95.00 163 GLU A O 1
ATOM 1244 N N . LYS A 1 164 ? -15.345 -4.371 25.553 1.00 94.88 164 LYS A N 1
ATOM 1245 C CA . LYS A 1 164 ? -14.987 -4.138 26.960 1.00 94.88 164 LYS A CA 1
ATOM 1246 C C . LYS A 1 164 ? -14.924 -2.647 27.320 1.00 94.88 164 LYS A C 1
ATOM 1248 O O . LYS A 1 164 ? -15.437 -2.232 28.361 1.00 94.88 164 LYS A O 1
ATOM 1253 N N . ILE A 1 165 ? -14.356 -1.812 26.445 1.00 95.00 165 ILE A N 1
ATOM 1254 C CA . ILE A 1 165 ? -14.364 -0.346 26.598 1.00 95.00 165 ILE A CA 1
ATOM 1255 C C . ILE A 1 165 ? -15.804 0.183 26.618 1.00 95.00 165 ILE A C 1
ATOM 1257 O O . ILE A 1 165 ? -16.135 1.044 27.435 1.00 95.00 165 ILE A O 1
ATOM 1261 N N . LYS A 1 166 ? -16.670 -0.317 25.729 1.00 94.88 166 LYS A N 1
ATOM 1262 C CA . LYS A 1 166 ? -18.077 0.092 25.634 1.00 94.88 166 LYS A CA 1
ATOM 1263 C C . LYS A 1 166 ? -18.859 -0.281 26.896 1.00 94.88 166 LYS A C 1
ATOM 1265 O O . LYS A 1 166 ? -19.590 0.563 27.413 1.00 94.88 166 LYS A O 1
ATOM 1270 N N . GLU A 1 167 ? -18.652 -1.479 27.438 1.00 94.81 167 GLU A N 1
ATOM 1271 C CA . GLU A 1 167 ? -19.244 -1.928 28.703 1.00 94.81 167 GLU A CA 1
ATOM 1272 C C . GLU A 1 167 ? -18.805 -1.061 29.889 1.00 94.81 167 GLU A C 1
ATOM 1274 O O . GLU A 1 167 ? -19.646 -0.580 30.653 1.00 94.81 167 GLU A O 1
ATOM 1279 N N . LEU A 1 168 ? -17.498 -0.810 30.033 1.00 93.38 168 LEU A N 1
ATOM 1280 C CA . LEU A 1 168 ? -16.956 0.042 31.096 1.00 93.38 168 LEU A CA 1
ATOM 1281 C C . LEU A 1 168 ? -17.480 1.481 30.988 1.00 93.38 168 LEU A C 1
ATOM 1283 O O . LEU A 1 168 ? -17.858 2.082 31.995 1.00 93.38 168 LEU A O 1
ATOM 1287 N N . LYS A 1 169 ? -17.585 2.023 29.768 1.00 92.94 169 LYS A N 1
ATOM 1288 C CA . LYS A 1 169 ? -18.196 3.338 29.527 1.00 92.94 169 LYS A CA 1
ATOM 1289 C C . LYS A 1 169 ? -19.686 3.362 29.848 1.00 92.94 169 LYS A C 1
ATOM 1291 O O . LYS A 1 169 ? -20.160 4.376 30.349 1.00 92.94 169 LYS A O 1
ATOM 1296 N N . SER A 1 170 ? -20.421 2.281 29.583 1.00 94.19 170 SER A N 1
ATOM 1297 C CA . SER A 1 170 ? -21.839 2.176 29.948 1.00 94.19 170 SER A CA 1
ATOM 1298 C C . SER A 1 170 ? -22.018 2.187 31.464 1.00 94.19 170 SER A C 1
ATOM 1300 O O . SER A 1 170 ? -22.782 2.997 31.981 1.00 94.19 170 SER A O 1
ATOM 1302 N N . LYS A 1 171 ? -21.225 1.389 32.192 1.00 92.38 171 LYS A N 1
ATOM 1303 C CA . LYS A 1 171 ? -21.216 1.390 33.666 1.00 92.38 171 LYS A CA 1
ATOM 1304 C C . LYS A 1 171 ? -20.909 2.775 34.235 1.00 92.38 171 LYS A C 1
ATOM 1306 O O . LYS A 1 171 ? -21.546 3.185 35.196 1.00 92.38 171 LYS A O 1
ATOM 1311 N N . GLY A 1 172 ? -19.988 3.509 33.606 1.00 90.00 172 GLY A N 1
ATOM 1312 C CA . GLY A 1 172 ? -19.636 4.880 33.985 1.00 90.00 172 GLY A CA 1
ATOM 1313 C C . GLY A 1 172 ? -20.738 5.923 33.765 1.00 90.00 172 GLY A C 1
ATOM 1314 O O . GLY A 1 172 ? -20.652 7.010 34.330 1.00 90.00 172 GLY A O 1
ATOM 1315 N N . LYS A 1 173 ? -21.763 5.617 32.955 1.00 90.25 173 LYS A N 1
ATOM 1316 C CA . LYS A 1 173 ? -22.960 6.461 32.799 1.00 90.25 173 LYS A CA 1
ATOM 1317 C C . LYS A 1 173 ? -24.004 6.198 33.885 1.00 90.25 173 LYS A C 1
ATOM 1319 O O . LYS A 1 173 ? -24.749 7.108 34.225 1.00 90.25 173 LYS A O 1
ATOM 1324 N N . GLU A 1 174 ? -24.068 4.971 34.401 1.00 90.94 174 GLU A N 1
ATOM 1325 C CA . GLU A 1 174 ? -25.032 4.557 35.432 1.00 90.94 174 GLU A CA 1
ATOM 1326 C C . GLU A 1 174 ? -24.527 4.836 36.851 1.00 90.94 174 GLU A C 1
ATOM 1328 O O . GLU A 1 174 ? -25.305 5.194 37.733 1.00 90.94 174 GLU A O 1
ATOM 1333 N N . ARG A 1 175 ? -23.218 4.681 37.082 1.00 91.88 175 ARG A N 1
ATOM 1334 C CA . ARG A 1 175 ? -22.569 4.946 38.369 1.00 91.88 175 ARG A CA 1
ATOM 1335 C C . ARG A 1 175 ? -21.155 5.472 38.186 1.00 91.88 175 ARG A C 1
ATOM 1337 O O . ARG A 1 175 ? -20.523 5.262 37.153 1.00 91.88 175 ARG A O 1
ATOM 1344 N N . GLU A 1 176 ? -20.609 6.080 39.234 1.00 89.31 176 GLU A N 1
ATOM 1345 C CA . GLU A 1 176 ? -19.198 6.442 39.215 1.00 89.31 176 GLU A CA 1
ATOM 1346 C C . GLU A 1 176 ? -18.308 5.184 39.167 1.00 89.31 176 GLU A C 1
ATOM 1348 O O . GLU A 1 176 ? -18.522 4.196 39.883 1.00 89.31 176 GLU A O 1
ATOM 1353 N N . LEU A 1 177 ? -17.309 5.208 38.281 1.00 91.50 177 LEU A N 1
ATOM 1354 C CA . LEU A 1 177 ? -16.342 4.123 38.138 1.00 91.50 177 LEU A CA 1
ATOM 1355 C C . LEU A 1 177 ? -15.369 4.101 39.317 1.00 91.50 177 LEU A C 1
ATOM 1357 O O . LEU A 1 177 ? -14.843 5.138 39.734 1.00 91.50 177 LEU A O 1
ATOM 1361 N N . THR A 1 178 ? -15.061 2.900 39.802 1.00 92.88 178 THR A N 1
ATOM 1362 C CA . THR A 1 178 ? -14.031 2.708 40.830 1.00 92.88 178 THR A CA 1
ATOM 1363 C C . THR A 1 178 ? -12.638 3.066 40.286 1.00 92.88 178 THR A C 1
ATOM 1365 O O . THR A 1 178 ? -12.417 3.010 39.073 1.00 92.88 178 THR A O 1
ATOM 1368 N N . PRO A 1 179 ? -11.646 3.379 41.143 1.00 94.00 179 PRO A N 1
ATOM 1369 C CA . PRO A 1 179 ? -10.274 3.636 40.692 1.00 94.00 179 PRO A CA 1
ATOM 1370 C C . PRO A 1 179 ? -9.680 2.492 39.855 1.00 94.00 179 PRO A C 1
ATOM 1372 O O . PRO A 1 179 ? -8.950 2.740 38.896 1.00 94.00 179 PRO A O 1
ATOM 1375 N N . LYS A 1 180 ? -10.035 1.239 40.181 1.00 94.38 180 LYS A N 1
ATOM 1376 C CA . LYS A 1 180 ? -9.617 0.053 39.424 1.00 94.38 180 LYS A CA 1
ATOM 1377 C C . LYS A 1 180 ? -10.239 0.028 38.026 1.00 94.38 180 LYS A C 1
ATOM 1379 O O . LYS A 1 180 ? -9.513 -0.162 37.060 1.00 94.38 180 LYS A O 1
ATOM 1384 N N . GLU A 1 181 ? -11.542 0.284 37.913 1.00 92.50 181 GLU A N 1
ATOM 1385 C CA . GLU A 1 181 ? -12.248 0.340 36.623 1.00 92.50 181 GLU A CA 1
ATOM 1386 C C . GLU A 1 181 ? -11.792 1.524 35.761 1.00 92.50 181 GLU A C 1
ATOM 1388 O O . GLU A 1 181 ? -11.677 1.385 34.548 1.00 92.50 181 GLU A O 1
ATOM 1393 N N . LYS A 1 182 ? -11.483 2.679 36.370 1.00 92.88 182 LYS A N 1
ATOM 1394 C CA . LYS A 1 182 ? -10.903 3.836 35.664 1.00 92.88 182 LYS A CA 1
ATOM 1395 C C . LYS A 1 182 ? -9.533 3.487 35.071 1.00 92.88 182 LYS A C 1
ATOM 1397 O O . LYS A 1 182 ? -9.264 3.823 33.919 1.00 92.88 182 LYS A O 1
ATOM 1402 N N . LYS A 1 183 ? -8.682 2.791 35.837 1.00 94.88 183 LYS A N 1
ATOM 1403 C CA . LYS A 1 183 ? -7.378 2.313 35.355 1.00 94.88 183 LYS A CA 1
ATOM 1404 C C . LYS A 1 183 ? -7.538 1.287 34.232 1.00 94.88 183 LYS A C 1
ATOM 1406 O O . LYS A 1 183 ? -6.925 1.444 33.186 1.00 94.88 183 LYS A O 1
ATOM 1411 N N . GLU A 1 184 ? -8.406 0.298 34.426 1.00 94.62 184 GLU A N 1
ATOM 1412 C CA . GLU A 1 184 ? -8.693 -0.728 33.422 1.00 94.62 184 GLU A CA 1
ATOM 1413 C C . GLU A 1 184 ? -9.221 -0.120 32.116 1.00 94.62 184 GLU A C 1
ATOM 1415 O O . GLU A 1 184 ? -8.726 -0.455 31.047 1.00 94.62 184 GLU A O 1
ATOM 1420 N N . LEU A 1 185 ? -10.149 0.841 32.187 1.00 94.50 185 LEU A N 1
ATOM 1421 C CA . LEU A 1 185 ? -10.644 1.560 31.012 1.00 94.50 185 LEU A CA 1
ATOM 1422 C C . LEU A 1 185 ? -9.508 2.265 30.253 1.00 94.50 185 LEU A C 1
ATOM 1424 O O . LEU A 1 185 ? -9.445 2.178 29.029 1.00 94.50 185 LEU A O 1
ATOM 1428 N N . SER A 1 186 ? -8.607 2.942 30.970 1.00 95.31 186 SER A N 1
ATOM 1429 C CA . SER A 1 186 ? -7.453 3.621 30.369 1.00 95.31 186 SER A CA 1
ATOM 1430 C C . SER A 1 186 ? -6.489 2.640 29.693 1.00 95.31 186 SER A C 1
ATOM 1432 O O . SER A 1 186 ? -6.013 2.907 28.586 1.00 95.31 186 SER A O 1
ATOM 1434 N N . ASP A 1 187 ? -6.191 1.517 30.346 1.00 95.94 187 ASP A N 1
ATOM 1435 C CA . ASP A 1 187 ? -5.285 0.495 29.816 1.00 95.94 187 ASP A CA 1
ATOM 1436 C C . ASP A 1 187 ? -5.885 -0.161 28.556 1.00 95.94 187 ASP A C 1
ATOM 1438 O O . ASP A 1 187 ? -5.213 -0.250 27.524 1.00 95.94 187 ASP A O 1
ATOM 1442 N N . GLU A 1 188 ? -7.178 -0.501 28.582 1.00 95.00 188 GLU A N 1
ATOM 1443 C CA . GLU A 1 188 ? -7.891 -1.057 27.426 1.00 95.00 188 GLU A CA 1
ATOM 1444 C C . GLU A 1 188 ? -7.960 -0.068 26.252 1.00 95.00 188 GLU A C 1
ATOM 1446 O O . GLU A 1 188 ? -7.701 -0.452 25.112 1.00 95.00 188 GLU A O 1
ATOM 1451 N N . GLU A 1 189 ? -8.238 1.221 26.495 1.00 95.62 189 GLU A N 1
ATOM 1452 C CA . GLU A 1 189 ? -8.239 2.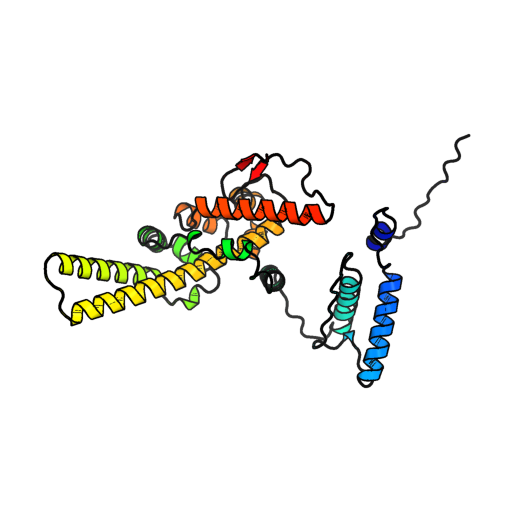243 25.439 1.00 95.62 189 GLU A CA 1
ATOM 1453 C C . GLU A 1 189 ? -6.864 2.412 24.784 1.00 95.62 189 GLU A C 1
ATOM 1455 O O . GLU A 1 189 ? -6.773 2.606 23.564 1.00 95.62 189 GLU A O 1
ATOM 1460 N N . LYS A 1 190 ? -5.790 2.343 25.577 1.00 96.25 190 LYS A N 1
ATOM 1461 C CA . LYS A 1 190 ? -4.416 2.443 25.079 1.00 96.25 190 LYS A CA 1
ATOM 1462 C C . LYS A 1 190 ? -4.060 1.239 24.211 1.00 96.25 190 LYS A C 1
ATOM 1464 O O . LYS A 1 190 ? -3.536 1.418 23.109 1.00 96.25 190 LYS A O 1
ATOM 1469 N N . GLU A 1 191 ? -4.364 0.030 24.672 1.00 94.06 191 GLU A N 1
ATOM 1470 C CA . GLU A 1 191 ? -4.102 -1.193 23.914 1.00 94.06 191 GLU A CA 1
ATOM 1471 C C . GLU A 1 191 ? -4.956 -1.288 22.647 1.00 94.06 191 GLU A C 1
ATOM 1473 O O . GLU A 1 191 ? -4.426 -1.630 21.589 1.00 94.06 191 GLU A O 1
ATOM 1478 N N . TYR A 1 192 ? -6.240 -0.923 22.721 1.00 94.81 192 TYR A N 1
ATOM 1479 C CA . TYR A 1 192 ? -7.137 -0.852 21.566 1.00 94.81 192 TYR A CA 1
ATOM 1480 C C . TYR A 1 192 ? -6.580 0.081 20.486 1.00 94.81 192 TYR A C 1
ATOM 1482 O O . TYR A 1 192 ? -6.423 -0.326 19.334 1.00 94.81 192 TYR A O 1
ATOM 1490 N N . LYS A 1 193 ? -6.205 1.315 20.857 1.00 93.88 193 LYS A N 1
ATOM 1491 C CA . LYS A 1 193 ? -5.608 2.283 19.920 1.00 93.88 193 LYS A CA 1
ATOM 1492 C C . LYS A 1 193 ? -4.299 1.766 19.326 1.00 93.88 193 LYS A C 1
ATOM 1494 O O . LYS A 1 193 ? -4.093 1.896 18.123 1.00 93.88 193 LYS A O 1
ATOM 1499 N N . SER A 1 194 ? -3.437 1.170 20.151 1.00 95.06 194 SER A N 1
ATOM 1500 C CA . SER A 1 194 ? -2.147 0.627 19.717 1.00 95.06 194 SER A CA 1
ATOM 1501 C C . SER A 1 194 ? -2.316 -0.499 18.692 1.00 95.06 194 SER A C 1
ATOM 1503 O O . SER A 1 194 ? -1.772 -0.420 17.593 1.00 95.06 194 SER A O 1
ATOM 1505 N N . LYS A 1 195 ? -3.138 -1.510 18.999 1.00 94.06 195 LYS A N 1
ATOM 1506 C CA . LYS A 1 195 ? -3.387 -2.651 18.103 1.00 94.06 195 LYS A CA 1
ATOM 1507 C C . LYS A 1 195 ? -4.071 -2.229 16.807 1.00 94.06 195 LYS A C 1
ATOM 1509 O O . LYS A 1 195 ? -3.670 -2.668 15.734 1.00 94.06 195 LYS A O 1
ATOM 1514 N N . ARG A 1 196 ? -5.055 -1.327 16.888 1.00 93.75 196 ARG A N 1
ATOM 1515 C CA . ARG A 1 196 ? -5.728 -0.772 15.706 1.00 93.75 196 ARG A CA 1
ATOM 1516 C C . ARG A 1 196 ? -4.752 -0.025 14.799 1.00 93.75 196 ARG A C 1
ATOM 1518 O O . ARG A 1 196 ? -4.828 -0.175 13.585 1.00 93.75 196 ARG A O 1
ATOM 1525 N N . LYS A 1 197 ? -3.808 0.723 15.381 1.00 92.31 197 LYS A N 1
ATOM 1526 C CA . LYS A 1 197 ? -2.743 1.395 14.630 1.00 92.31 197 LYS A CA 1
ATOM 1527 C C . LYS A 1 197 ? -1.810 0.394 13.943 1.00 92.31 197 LYS A C 1
ATOM 1529 O O . LYS A 1 197 ? -1.542 0.551 12.761 1.00 92.31 197 LYS A O 1
ATOM 1534 N N . GLN A 1 198 ? -1.369 -0.651 14.644 1.00 91.50 198 GLN A N 1
ATOM 1535 C CA . GLN A 1 198 ? -0.516 -1.693 14.056 1.00 91.50 198 GLN A CA 1
ATOM 1536 C C . GLN A 1 198 ? -1.201 -2.392 12.874 1.00 91.50 198 GLN A C 1
ATOM 1538 O O . GLN A 1 198 ? -0.590 -2.573 11.826 1.00 91.50 198 GLN A O 1
ATOM 1543 N N . LEU A 1 199 ? -2.482 -2.743 13.026 1.00 92.25 199 LEU A N 1
ATOM 1544 C CA . LEU A 1 199 ? -3.295 -3.319 11.954 1.00 92.25 199 LEU A CA 1
ATOM 1545 C C . LEU A 1 199 ? -3.387 -2.374 10.748 1.00 92.25 199 LEU A C 1
ATOM 1547 O O . LEU A 1 199 ? -3.171 -2.779 9.608 1.00 92.25 199 LEU A O 1
ATOM 1551 N N . GLN A 1 200 ? -3.678 -1.104 11.016 1.00 90.94 200 GLN A N 1
ATOM 1552 C CA . GLN A 1 200 ? -3.779 -0.058 10.008 1.00 90.94 200 GLN A CA 1
ATOM 1553 C C . GLN A 1 200 ? -2.463 0.129 9.245 1.00 90.94 200 GLN A C 1
ATOM 1555 O O . GLN A 1 200 ? -2.486 0.176 8.022 1.00 90.94 200 GLN A O 1
ATOM 1560 N N . GLU A 1 201 ? -1.317 0.146 9.929 1.00 88.12 201 GLU A N 1
ATOM 1561 C CA . GLU A 1 201 ? 0.009 0.212 9.299 1.00 88.12 201 GLU A CA 1
ATOM 1562 C C . GLU A 1 201 ? 0.252 -0.965 8.337 1.00 88.12 201 GLU A C 1
ATOM 1564 O O . GLU A 1 201 ? 0.838 -0.769 7.275 1.00 88.12 201 GLU A O 1
ATOM 1569 N N . LYS A 1 202 ? -0.235 -2.178 8.648 1.00 88.19 202 LYS A N 1
ATOM 1570 C CA . LYS A 1 202 ? -0.128 -3.324 7.724 1.00 88.19 202 LYS A CA 1
ATOM 1571 C C . LYS A 1 202 ? -1.053 -3.199 6.523 1.00 88.19 202 LYS A C 1
ATOM 1573 O O . LYS A 1 202 ? -0.618 -3.458 5.409 1.00 88.19 202 LYS A O 1
ATOM 1578 N N . LEU A 1 203 ? -2.296 -2.765 6.723 1.00 87.44 203 LEU A N 1
ATOM 1579 C CA . LEU A 1 203 ? -3.231 -2.550 5.615 1.00 87.44 203 LEU A CA 1
ATOM 1580 C C . LEU A 1 203 ? -2.770 -1.412 4.687 1.00 87.44 203 LEU A C 1
ATOM 1582 O O . LEU A 1 203 ? -2.966 -1.492 3.479 1.00 87.44 203 LEU A O 1
ATOM 1586 N N . ILE A 1 204 ? -2.102 -0.383 5.221 1.00 85.94 204 ILE A N 1
ATOM 1587 C CA . ILE A 1 204 ? -1.507 0.702 4.425 1.00 85.94 204 ILE A CA 1
ATOM 1588 C C . ILE A 1 204 ? -0.367 0.199 3.540 1.00 85.94 204 ILE A C 1
ATOM 1590 O O . ILE A 1 204 ? -0.211 0.714 2.437 1.00 85.94 204 ILE A O 1
ATOM 1594 N N . LYS A 1 205 ? 0.402 -0.820 3.953 1.00 78.12 205 LYS A N 1
ATOM 1595 C CA . LYS A 1 205 ? 1.479 -1.365 3.106 1.00 78.12 205 LYS A CA 1
ATOM 1596 C C . LYS A 1 205 ? 0.974 -1.796 1.731 1.00 78.12 205 LYS A C 1
ATOM 1598 O O . LYS A 1 205 ? 1.657 -1.568 0.737 1.00 78.12 205 LYS A O 1
ATOM 1603 N N . PHE A 1 206 ? -0.242 -2.336 1.654 1.00 77.94 206 PHE A N 1
ATOM 1604 C CA . PHE A 1 206 ? -0.891 -2.591 0.369 1.00 77.94 206 PHE A CA 1
ATOM 1605 C C . PHE A 1 206 ? -1.051 -1.299 -0.447 1.00 77.94 206 PHE A C 1
ATOM 1607 O O . PHE A 1 206 ? -0.624 -1.231 -1.597 1.00 77.94 206 PHE A O 1
ATOM 1614 N N . ALA A 1 207 ? -1.608 -0.247 0.160 1.00 78.44 207 ALA A N 1
ATOM 1615 C CA . ALA A 1 207 ? -1.812 1.035 -0.507 1.00 78.44 207 ALA A CA 1
ATOM 1616 C C . ALA A 1 207 ? -0.489 1.668 -0.972 1.00 78.44 207 ALA A C 1
ATOM 1618 O O . ALA A 1 207 ? -0.441 2.254 -2.049 1.00 78.44 207 ALA A O 1
ATOM 1619 N N . THR A 1 208 ? 0.610 1.483 -0.234 1.00 76.50 208 THR A N 1
ATOM 1620 C CA . THR A 1 208 ? 1.932 1.991 -0.640 1.00 76.50 208 THR A CA 1
ATOM 1621 C C . THR A 1 208 ? 2.515 1.303 -1.875 1.00 76.50 208 THR A C 1
ATOM 1623 O O . THR A 1 208 ? 3.408 1.861 -2.504 1.00 76.50 208 THR A O 1
ATOM 1626 N N . ARG A 1 209 ? 2.002 0.131 -2.276 1.00 77.25 209 ARG A N 1
ATOM 1627 C CA . ARG A 1 209 ? 2.422 -0.573 -3.503 1.00 77.25 209 ARG A CA 1
ATOM 1628 C C . ARG A 1 209 ? 1.671 -0.089 -4.752 1.00 77.25 209 ARG A C 1
ATOM 1630 O O . ARG A 1 209 ? 2.132 -0.303 -5.869 1.00 77.25 209 ARG A O 1
ATOM 1637 N N . ILE A 1 210 ? 0.541 0.600 -4.581 1.00 78.50 210 ILE A N 1
ATOM 1638 C CA . ILE A 1 210 ? -0.286 1.097 -5.690 1.00 78.50 210 ILE A CA 1
ATOM 1639 C C . ILE A 1 210 ? 0.429 2.141 -6.565 1.00 78.50 210 ILE A C 1
ATOM 1641 O O . ILE A 1 210 ? 0.337 2.014 -7.783 1.00 78.50 210 ILE A O 1
ATOM 1645 N N . PRO A 1 211 ? 1.158 3.137 -6.024 1.00 75.38 211 PRO A N 1
ATOM 1646 C CA . PRO A 1 211 ? 1.919 4.092 -6.836 1.00 75.38 211 PRO A CA 1
ATOM 1647 C C . PRO A 1 211 ? 2.880 3.422 -7.813 1.00 75.38 211 PRO A C 1
ATOM 1649 O O . PRO A 1 211 ? 2.957 3.800 -8.975 1.00 75.38 211 PRO A O 1
ATOM 1652 N N . ALA A 1 212 ? 3.588 2.399 -7.340 1.00 71.88 212 ALA A N 1
ATOM 1653 C CA . ALA A 1 212 ? 4.498 1.616 -8.153 1.00 71.88 212 ALA A CA 1
ATOM 1654 C C . ALA A 1 212 ? 3.765 0.882 -9.283 1.00 71.88 212 ALA A C 1
ATOM 1656 O O . ALA A 1 212 ? 4.175 0.967 -10.435 1.00 71.88 212 ALA A O 1
ATOM 1657 N N . PHE A 1 213 ? 2.648 0.220 -8.968 1.00 73.94 213 PHE A N 1
ATOM 1658 C CA . PHE A 1 213 ? 1.793 -0.399 -9.981 1.00 73.94 213 PHE A CA 1
ATOM 1659 C C . PHE A 1 213 ? 1.296 0.625 -11.012 1.00 73.94 213 PHE A C 1
ATOM 1661 O O . PHE A 1 213 ? 1.337 0.366 -12.209 1.00 73.94 213 PHE A O 1
ATOM 1668 N N . MET A 1 214 ? 0.880 1.810 -10.557 1.00 74.75 214 MET A N 1
ATOM 1669 C CA . MET A 1 214 ? 0.430 2.892 -11.429 1.00 74.75 214 MET A CA 1
ATOM 1670 C C . MET A 1 214 ? 1.537 3.426 -12.340 1.00 74.75 214 MET A C 1
ATOM 1672 O O . MET A 1 214 ? 1.248 3.720 -13.491 1.00 74.75 214 MET A O 1
ATOM 1676 N N . TYR A 1 215 ? 2.779 3.524 -11.860 1.00 71.31 215 TYR A N 1
ATOM 1677 C CA . TYR A 1 215 ? 3.924 3.919 -12.688 1.00 71.31 215 TYR A CA 1
ATOM 1678 C C . TYR A 1 215 ? 4.237 2.909 -13.797 1.00 71.31 215 TYR A C 1
ATOM 1680 O O . TYR A 1 215 ? 4.728 3.300 -14.849 1.00 71.31 215 TYR A O 1
ATOM 1688 N N . LEU A 1 216 ? 3.993 1.620 -13.553 1.00 68.38 216 LEU A N 1
ATOM 1689 C CA . LEU A 1 216 ? 4.363 0.535 -14.468 1.00 68.38 216 LEU A CA 1
ATOM 1690 C C . LEU A 1 216 ? 3.316 0.247 -15.553 1.00 68.38 216 LEU A C 1
ATOM 1692 O O . LEU A 1 216 ? 3.590 -0.525 -16.465 1.00 68.38 216 LEU A O 1
ATOM 1696 N N . THR A 1 217 ? 2.125 0.830 -15.449 1.00 71.94 217 THR A N 1
ATOM 1697 C CA . THR A 1 217 ? 1.067 0.715 -16.461 1.00 71.94 217 THR A CA 1
ATOM 1698 C C . THR A 1 217 ? 1.031 1.969 -17.332 1.00 71.94 217 THR A C 1
ATOM 1700 O O . THR A 1 217 ? 1.469 3.024 -16.880 1.00 71.94 217 THR A O 1
ATOM 1703 N N . ASP A 1 218 ? 0.446 1.894 -18.531 1.00 72.62 218 ASP A N 1
ATOM 1704 C CA . ASP A 1 218 ? 0.252 3.040 -19.440 1.00 72.62 218 ASP A CA 1
ATOM 1705 C C . ASP A 1 218 ? -1.202 3.562 -19.469 1.00 72.62 218 ASP A C 1
ATOM 1707 O O . ASP A 1 218 ? -1.461 4.670 -19.936 1.00 72.62 218 ASP A O 1
ATOM 1711 N N . PHE A 1 219 ? -2.164 2.822 -18.905 1.00 78.12 219 PHE A N 1
ATOM 1712 C CA . PHE A 1 219 ? -3.607 3.082 -19.047 1.00 78.12 219 PHE A CA 1
ATOM 1713 C C . PHE A 1 219 ? -4.127 4.173 -18.082 1.00 78.12 219 PHE A C 1
ATOM 1715 O O . PHE A 1 219 ? -4.741 3.891 -17.044 1.00 78.12 219 PHE A O 1
ATOM 1722 N N . ARG A 1 220 ? -3.856 5.453 -18.383 1.00 81.50 220 ARG A N 1
ATOM 1723 C CA . ARG A 1 220 ? -4.226 6.622 -17.545 1.00 81.50 220 ARG A CA 1
ATOM 1724 C C . ARG A 1 220 ? -5.678 7.092 -17.692 1.00 81.50 220 ARG A C 1
ATOM 1726 O O . ARG A 1 220 ? -6.156 7.887 -16.878 1.00 81.50 220 ARG A O 1
ATOM 1733 N N . GLU A 1 221 ? -6.403 6.580 -18.664 1.00 82.06 221 GLU A N 1
ATOM 1734 C CA . GLU A 1 221 ? -7.826 6.807 -18.892 1.00 82.06 221 GLU A CA 1
ATOM 1735 C C . GLU A 1 221 ? -8.697 5.833 -18.083 1.00 82.06 221 GLU A C 1
ATOM 1737 O O . GLU A 1 221 ? -9.814 6.167 -17.686 1.00 82.06 221 GLU A O 1
ATOM 1742 N N . ASN A 1 222 ? -8.167 4.646 -17.766 1.00 84.56 222 ASN A N 1
ATOM 1743 C CA . ASN A 1 222 ? -8.885 3.609 -17.033 1.00 84.56 222 ASN A CA 1
ATOM 1744 C C . ASN A 1 222 ? -8.776 3.780 -15.517 1.00 84.56 222 ASN A C 1
ATOM 1746 O O . ASN A 1 222 ? -7.756 4.236 -14.976 1.00 84.56 222 ASN A O 1
ATOM 1750 N N . THR A 1 223 ? -9.842 3.375 -14.821 1.00 90.25 223 THR A N 1
ATOM 1751 C CA . THR A 1 223 ? -9.848 3.297 -13.358 1.00 90.25 223 THR A CA 1
ATOM 1752 C C . THR A 1 223 ? -8.805 2.290 -12.890 1.00 90.25 223 THR A C 1
ATOM 1754 O O . THR A 1 223 ? -8.548 1.293 -13.562 1.00 90.25 223 THR A O 1
ATOM 1757 N N . LEU A 1 224 ? -8.208 2.517 -11.722 1.00 87.19 224 LEU A N 1
ATOM 1758 C CA . LEU A 1 224 ? -7.247 1.579 -11.156 1.00 87.19 224 LEU A CA 1
ATOM 1759 C C . LEU A 1 224 ? -7.874 0.192 -10.974 1.00 87.19 224 LEU A C 1
ATOM 1761 O O . LEU A 1 224 ? -7.208 -0.806 -11.227 1.00 87.19 224 LEU A O 1
ATOM 1765 N N . GLN A 1 225 ? -9.152 0.121 -10.585 1.00 89.88 225 GLN A N 1
ATOM 1766 C CA . GLN A 1 225 ? -9.864 -1.152 -10.511 1.00 89.88 225 GLN A CA 1
ATOM 1767 C C . GLN A 1 225 ? -9.906 -1.867 -11.866 1.00 89.88 225 GLN A C 1
ATOM 1769 O O . GLN A 1 225 ? -9.619 -3.058 -11.915 1.00 89.88 225 GLN A O 1
ATOM 1774 N N . ASP A 1 226 ? -10.204 -1.178 -12.969 1.00 87.06 226 ASP A N 1
ATOM 1775 C CA . ASP A 1 226 ? -10.196 -1.801 -14.298 1.00 87.06 226 ASP A CA 1
ATOM 1776 C C . ASP A 1 226 ? -8.791 -2.243 -14.715 1.00 87.06 226 ASP A C 1
ATOM 1778 O O . ASP A 1 226 ? -8.632 -3.343 -15.240 1.00 87.06 226 ASP A O 1
ATOM 1782 N N . VAL A 1 227 ? -7.764 -1.435 -14.432 1.00 82.44 227 VAL A N 1
ATOM 1783 C CA . VAL A 1 227 ? -6.375 -1.803 -14.739 1.00 82.44 227 VAL A CA 1
ATOM 1784 C C . VAL A 1 227 ? -5.976 -3.067 -13.974 1.00 82.44 227 VAL A C 1
ATOM 1786 O O . VAL A 1 227 ? -5.501 -4.018 -14.585 1.00 82.44 227 VAL A O 1
ATOM 1789 N N . ILE A 1 228 ? -6.240 -3.119 -12.665 1.00 85.31 228 ILE A N 1
ATOM 1790 C CA . ILE A 1 228 ? -5.947 -4.283 -11.814 1.00 85.31 228 ILE A CA 1
ATOM 1791 C C . ILE A 1 228 ? -6.695 -5.531 -12.293 1.00 85.31 228 ILE A C 1
ATOM 1793 O O . ILE A 1 228 ? -6.144 -6.626 -12.305 1.00 85.31 228 ILE A O 1
ATOM 1797 N N . THR A 1 229 ? -7.973 -5.384 -12.638 1.00 85.62 229 THR A N 1
ATOM 1798 C CA . THR A 1 229 ? -8.875 -6.535 -12.801 1.00 85.62 229 THR A CA 1
ATOM 1799 C C . THR A 1 229 ? -8.946 -7.051 -14.235 1.00 85.62 229 THR A C 1
ATOM 1801 O O . THR A 1 229 ? -9.329 -8.202 -14.436 1.00 85.62 229 THR A O 1
ATOM 1804 N N . LYS A 1 230 ? -8.598 -6.226 -15.232 1.00 82.69 230 LYS A N 1
ATOM 1805 C CA . LYS A 1 230 ? -8.792 -6.548 -16.656 1.00 82.69 230 LYS A CA 1
ATOM 1806 C C . LYS A 1 230 ? -7.536 -6.421 -17.505 1.00 82.69 230 LYS A C 1
ATOM 1808 O O . LYS A 1 230 ? -7.444 -7.130 -18.501 1.00 82.69 230 LYS A O 1
ATOM 1813 N N . LEU A 1 231 ? -6.626 -5.510 -17.165 1.00 78.81 231 LEU A N 1
ATOM 1814 C CA . LEU A 1 231 ? -5.489 -5.181 -18.030 1.00 78.81 231 LEU A CA 1
ATOM 1815 C C . LEU A 1 231 ? -4.193 -5.823 -17.528 1.00 78.81 231 LEU A C 1
ATOM 1817 O O . LEU A 1 231 ? -3.508 -6.478 -18.300 1.00 78.81 231 LEU A O 1
ATOM 1821 N N . GLU A 1 232 ? -3.900 -5.690 -16.233 1.00 82.88 232 GLU A N 1
ATOM 1822 C CA . GLU A 1 232 ? -2.605 -6.047 -15.634 1.00 82.88 232 GLU A CA 1
ATOM 1823 C C . GLU A 1 232 ? -2.740 -6.892 -14.337 1.00 82.88 232 GLU A C 1
ATOM 1825 O O . GLU A 1 232 ? -2.170 -6.538 -13.296 1.00 82.88 232 GLU A O 1
ATOM 1830 N N . PRO A 1 233 ? -3.494 -8.014 -14.339 1.00 87.69 233 PRO A N 1
ATOM 1831 C CA . PRO A 1 233 ? -3.732 -8.809 -13.129 1.00 87.69 233 PRO A CA 1
ATOM 1832 C C . PRO A 1 233 ? -2.470 -9.507 -12.597 1.00 87.69 233 PRO A C 1
ATOM 1834 O O . PRO A 1 233 ? -2.267 -9.573 -11.383 1.00 87.69 233 PRO A O 1
ATOM 1837 N N . ASP A 1 234 ? -1.593 -9.981 -13.485 1.00 85.12 234 ASP A N 1
ATOM 1838 C CA . ASP A 1 234 ? -0.357 -10.678 -13.101 1.00 85.12 234 ASP A CA 1
ATOM 1839 C C . ASP A 1 234 ? 0.665 -9.716 -12.484 1.00 85.12 234 ASP A C 1
ATOM 1841 O O . ASP A 1 234 ? 1.331 -10.039 -11.493 1.00 85.12 234 ASP A O 1
ATOM 1845 N N . LEU A 1 235 ? 0.752 -8.497 -13.025 1.00 78.81 235 LEU A N 1
ATOM 1846 C CA . LEU A 1 235 ? 1.580 -7.436 -12.463 1.00 78.81 235 LEU A CA 1
ATOM 1847 C C . LEU A 1 235 ? 1.067 -7.030 -11.077 1.00 78.81 235 LEU A C 1
ATOM 1849 O O . LEU A 1 235 ? 1.860 -6.888 -10.146 1.00 78.81 235 LEU A O 1
ATOM 1853 N N . PHE A 1 236 ? -0.252 -6.901 -10.910 1.00 82.44 236 PHE A N 1
ATOM 1854 C CA . PHE A 1 236 ? -0.853 -6.593 -9.614 1.00 82.44 236 PHE A CA 1
ATOM 1855 C C . PHE A 1 236 ? -0.551 -7.674 -8.571 1.00 82.44 236 PHE A C 1
ATOM 1857 O O . PHE A 1 236 ? -0.125 -7.345 -7.460 1.00 82.44 236 PHE A O 1
ATOM 1864 N N . LEU A 1 237 ? -0.704 -8.953 -8.931 1.00 83.69 237 LEU A N 1
ATOM 1865 C CA . LEU A 1 237 ? -0.353 -10.074 -8.059 1.00 83.69 237 LEU A CA 1
ATOM 1866 C C . LEU A 1 237 ? 1.131 -10.042 -7.684 1.00 83.69 237 LEU A C 1
ATOM 1868 O O . LEU A 1 237 ? 1.473 -10.210 -6.517 1.00 83.69 237 LEU A O 1
ATOM 1872 N N . THR A 1 238 ? 2.009 -9.771 -8.648 1.00 79.69 238 THR A N 1
ATOM 1873 C CA . THR A 1 238 ? 3.460 -9.707 -8.422 1.00 79.69 238 THR A CA 1
ATOM 1874 C C . THR A 1 238 ? 3.842 -8.569 -7.472 1.00 79.69 238 THR A C 1
ATOM 1876 O O . THR A 1 238 ? 4.685 -8.746 -6.597 1.00 79.69 238 THR A O 1
ATOM 1879 N N . VAL A 1 239 ? 3.216 -7.398 -7.621 1.00 74.00 239 VAL A N 1
ATOM 1880 C CA . VAL A 1 239 ? 3.544 -6.191 -6.844 1.00 74.00 239 VAL A CA 1
ATOM 1881 C C . VAL A 1 239 ? 2.895 -6.188 -5.455 1.00 74.00 239 VAL A C 1
ATOM 1883 O O . VAL A 1 239 ? 3.452 -5.613 -4.518 1.00 74.00 239 VAL A O 1
ATOM 1886 N N . THR A 1 240 ? 1.720 -6.804 -5.299 1.00 77.31 240 THR A N 1
ATOM 1887 C CA . THR A 1 240 ? 0.923 -6.720 -4.059 1.00 77.31 240 THR A CA 1
ATOM 1888 C C . THR A 1 240 ? 0.780 -8.038 -3.301 1.00 77.31 240 THR A C 1
ATOM 1890 O O . THR A 1 240 ? 0.425 -8.020 -2.123 1.00 77.31 240 THR A O 1
ATOM 1893 N N . GLY A 1 241 ? 1.034 -9.176 -3.951 1.00 80.12 241 GLY A N 1
ATOM 1894 C CA . GLY A 1 241 ? 0.788 -10.512 -3.405 1.00 80.12 241 GLY A CA 1
ATOM 1895 C C . GLY A 1 241 ? -0.693 -10.904 -3.323 1.00 80.12 241 GLY A C 1
ATOM 1896 O O . GLY A 1 241 ? -1.002 -11.974 -2.798 1.00 80.12 241 GLY A O 1
ATOM 1897 N N . LEU A 1 242 ? -1.610 -10.063 -3.817 1.00 86.00 242 LEU A N 1
ATOM 1898 C CA . LEU A 1 242 ? -3.050 -10.311 -3.803 1.00 86.00 242 LEU A CA 1
ATOM 1899 C C . LEU A 1 242 ? -3.561 -10.674 -5.193 1.00 86.00 242 LEU A C 1
ATOM 1901 O O . LEU A 1 242 ? -3.208 -10.049 -6.191 1.00 86.00 242 LEU A O 1
ATOM 1905 N N . THR A 1 243 ? -4.441 -11.667 -5.250 1.00 91.19 243 THR A N 1
ATOM 1906 C CA . THR A 1 243 ? -5.173 -11.985 -6.476 1.00 91.19 243 THR A CA 1
ATOM 1907 C C . THR A 1 243 ? -6.255 -10.937 -6.745 1.00 91.19 243 THR A C 1
ATOM 1909 O O . THR A 1 243 ? -6.660 -10.171 -5.864 1.00 91.19 243 THR A O 1
ATOM 1912 N N . VAL A 1 244 ? -6.780 -10.929 -7.970 1.00 91.06 244 VAL A N 1
ATOM 1913 C CA . VAL A 1 244 ? -7.941 -10.105 -8.339 1.00 91.06 244 VAL A CA 1
ATOM 1914 C C . VAL A 1 244 ? -9.159 -10.425 -7.460 1.00 91.06 244 VAL A C 1
ATOM 1916 O O . VAL A 1 244 ? -9.891 -9.519 -7.057 1.00 91.06 244 VAL A O 1
ATOM 1919 N N . GLU A 1 245 ? -9.360 -11.699 -7.112 1.00 92.31 245 GLU A N 1
ATOM 1920 C CA . GLU A 1 245 ? -10.452 -12.138 -6.237 1.00 92.31 245 GLU A CA 1
ATOM 1921 C C . GLU A 1 245 ? -10.304 -11.577 -4.819 1.00 92.31 245 GLU A C 1
ATOM 1923 O O . GLU A 1 245 ? -11.270 -11.027 -4.277 1.00 92.31 245 GLU A O 1
ATOM 1928 N N . ASP A 1 246 ? -9.089 -11.629 -4.259 1.00 92.31 246 ASP A N 1
ATOM 1929 C CA . ASP A 1 246 ? -8.774 -11.038 -2.955 1.00 92.31 246 ASP A CA 1
ATOM 1930 C C . ASP A 1 246 ? -9.053 -9.536 -2.960 1.00 92.31 246 ASP A C 1
ATOM 1932 O O . ASP A 1 246 ? -9.735 -9.014 -2.077 1.00 92.31 246 ASP A O 1
ATOM 1936 N N . PHE A 1 247 ? -8.561 -8.832 -3.982 1.00 90.44 247 PHE A N 1
ATOM 1937 C CA . PHE A 1 247 ? -8.751 -7.394 -4.111 1.00 90.44 247 PHE A CA 1
ATOM 1938 C C . PHE A 1 247 ? -10.237 -7.030 -4.166 1.00 90.44 247 PHE A C 1
ATOM 1940 O O . PHE A 1 247 ? -10.699 -6.192 -3.389 1.00 90.44 247 PHE A O 1
ATOM 1947 N N . HIS A 1 248 ? -11.016 -7.704 -5.016 1.00 90.81 248 HIS A N 1
ATOM 1948 C CA . HIS A 1 248 ? -12.458 -7.491 -5.086 1.00 90.81 248 HIS A CA 1
ATOM 1949 C C . HIS A 1 248 ? -13.156 -7.768 -3.758 1.00 90.81 248 HIS A C 1
ATOM 1951 O O . HIS A 1 248 ? -14.070 -7.034 -3.376 1.00 90.81 248 HIS A O 1
ATOM 1957 N N . LEU A 1 249 ? -12.745 -8.817 -3.048 1.00 93.12 249 LEU A N 1
ATOM 1958 C CA . LEU A 1 249 ? -13.308 -9.147 -1.750 1.00 93.12 249 LEU A CA 1
ATOM 1959 C C . LEU A 1 249 ? -13.038 -8.035 -0.730 1.00 93.12 249 LEU A C 1
ATOM 1961 O O . LEU A 1 249 ? -13.981 -7.549 -0.105 1.00 93.12 249 LEU A O 1
ATOM 1965 N N . LEU A 1 250 ? -11.798 -7.555 -0.627 1.00 91.50 250 LEU A N 1
ATOM 1966 C CA . LEU A 1 250 ? -11.431 -6.460 0.276 1.00 91.50 250 LEU A CA 1
ATOM 1967 C C . LEU A 1 250 ? -12.158 -5.148 -0.070 1.00 91.50 250 LEU A C 1
ATOM 1969 O O . LEU A 1 250 ? -12.606 -4.432 0.831 1.00 91.50 250 LEU A O 1
ATOM 1973 N N . VAL A 1 251 ? -12.364 -4.857 -1.358 1.00 90.56 251 VAL A N 1
ATOM 1974 C CA . VAL A 1 251 ? -13.175 -3.714 -1.810 1.00 90.56 251 VAL A CA 1
ATOM 1975 C C . VAL A 1 251 ? -14.638 -3.866 -1.390 1.00 90.56 251 VAL A C 1
ATOM 1977 O O . VAL A 1 251 ? -15.201 -2.942 -0.800 1.00 90.56 251 VAL A O 1
ATOM 1980 N N . ARG A 1 252 ? -15.258 -5.036 -1.611 1.00 91.56 252 ARG A N 1
ATOM 1981 C CA . ARG A 1 252 ? -16.652 -5.305 -1.200 1.00 91.56 252 ARG A CA 1
ATOM 1982 C C . ARG A 1 252 ? -16.845 -5.176 0.307 1.00 91.56 252 ARG A C 1
ATOM 1984 O O . ARG A 1 252 ? -17.862 -4.652 0.762 1.00 91.56 252 ARG A O 1
ATOM 1991 N N . LEU A 1 253 ? -15.857 -5.610 1.085 1.00 93.56 253 LEU A N 1
ATOM 1992 C CA . LEU A 1 253 ? -15.864 -5.470 2.540 1.00 93.56 253 LEU A CA 1
ATOM 1993 C C . LEU A 1 253 ? -15.549 -4.044 3.012 1.00 93.56 253 LEU A C 1
ATOM 1995 O O . LEU A 1 253 ? -15.617 -3.770 4.208 1.00 93.56 253 LEU A O 1
ATOM 1999 N N . ARG A 1 254 ? -15.320 -3.103 2.087 1.00 91.56 254 ARG A N 1
ATOM 2000 C CA . ARG A 1 254 ? -14.979 -1.700 2.355 1.00 91.56 254 ARG A CA 1
ATOM 2001 C C . ARG A 1 254 ? -13.703 -1.552 3.178 1.00 91.56 254 ARG A C 1
ATOM 2003 O O . ARG A 1 254 ? -13.613 -0.635 3.985 1.00 91.56 254 ARG A O 1
ATOM 2010 N N . VAL A 1 255 ? -12.724 -2.434 2.979 1.00 92.62 255 VAL A N 1
ATOM 2011 C CA . VAL A 1 255 ? -11.406 -2.322 3.626 1.00 92.62 255 VAL A CA 1
ATOM 2012 C C . VAL A 1 255 ? -10.670 -1.081 3.132 1.00 92.62 255 VAL A C 1
ATOM 2014 O O . VAL A 1 255 ? -10.012 -0.409 3.919 1.00 92.62 255 VAL A O 1
ATOM 2017 N N . PHE A 1 256 ? -10.834 -0.730 1.856 1.00 91.25 256 PHE A N 1
ATOM 2018 C CA . PHE A 1 256 ? -10.288 0.496 1.278 1.00 91.25 256 PHE A CA 1
ATOM 2019 C C . PHE A 1 256 ? -11.329 1.611 1.280 1.00 91.25 256 PHE A C 1
ATOM 2021 O O . PHE A 1 256 ? -12.498 1.399 0.950 1.00 91.25 256 PHE A O 1
ATOM 2028 N N . ASN A 1 257 ? -10.898 2.814 1.645 1.00 90.56 257 ASN A N 1
ATOM 2029 C CA . ASN A 1 257 ? -11.723 4.005 1.567 1.00 90.56 257 ASN A CA 1
ATOM 2030 C C . ASN A 1 257 ? -11.680 4.561 0.139 1.00 90.56 257 ASN A C 1
ATOM 2032 O O . ASN A 1 257 ? -10.760 5.291 -0.225 1.00 90.56 257 ASN A O 1
ATOM 2036 N N . THR A 1 258 ? -12.691 4.224 -0.658 1.00 90.06 258 THR A N 1
ATOM 2037 C CA . THR A 1 258 ? -12.803 4.608 -2.069 1.00 90.06 258 THR A CA 1
ATOM 2038 C C . THR A 1 258 ? -12.616 6.107 -2.312 1.00 90.06 258 THR A C 1
ATOM 2040 O O . THR A 1 258 ? -11.919 6.494 -3.246 1.00 90.06 258 THR A O 1
ATOM 2043 N N . GLU A 1 259 ? -13.186 6.970 -1.468 1.00 89.38 259 GLU A N 1
ATOM 2044 C CA . GLU A 1 259 ? -13.083 8.425 -1.636 1.00 89.38 259 GLU A CA 1
ATOM 2045 C C . GLU A 1 259 ? -11.639 8.903 -1.472 1.00 89.38 259 GLU A C 1
ATOM 2047 O O . GLU A 1 259 ? -11.119 9.646 -2.306 1.00 89.38 259 GLU A O 1
ATOM 2052 N N . GLN A 1 260 ? -10.967 8.434 -0.419 1.00 88.44 260 GLN A N 1
ATOM 2053 C CA . GLN A 1 260 ? -9.568 8.770 -0.157 1.00 88.44 260 GLN A CA 1
ATOM 2054 C C . GLN A 1 260 ? -8.644 8.171 -1.223 1.00 88.44 260 GLN A C 1
ATOM 2056 O O . GLN A 1 260 ? -7.695 8.825 -1.654 1.00 88.44 260 GLN A O 1
ATOM 2061 N N . MET A 1 261 ? -8.958 6.969 -1.710 1.00 89.38 261 MET A N 1
ATOM 2062 C CA . MET A 1 261 ? -8.226 6.319 -2.796 1.00 89.38 261 MET A CA 1
ATOM 2063 C C . MET A 1 261 ? -8.366 7.091 -4.112 1.00 89.38 261 MET A C 1
ATOM 2065 O O . MET A 1 261 ? -7.360 7.353 -4.764 1.00 89.38 261 MET A O 1
ATOM 2069 N N . ASN A 1 262 ? -9.570 7.546 -4.477 1.00 89.88 262 ASN A N 1
ATOM 2070 C CA . ASN A 1 262 ? -9.775 8.405 -5.649 1.00 89.88 262 ASN A CA 1
ATOM 2071 C C . ASN A 1 262 ? -8.944 9.691 -5.558 1.00 89.88 262 ASN A C 1
ATOM 2073 O O . ASN A 1 262 ? -8.276 10.067 -6.521 1.00 89.88 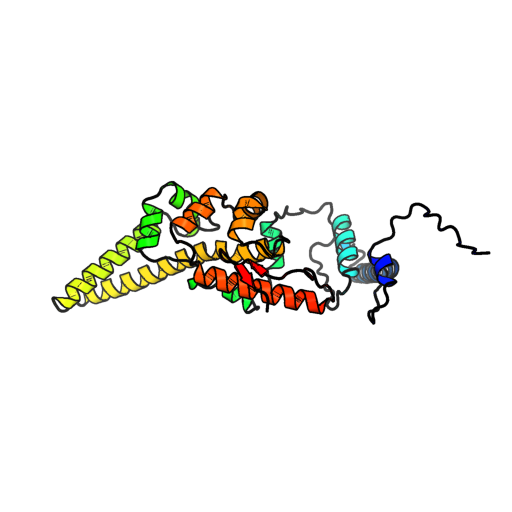262 ASN A O 1
ATOM 2077 N N . GLN A 1 263 ? -8.925 10.340 -4.389 1.00 84.25 263 GLN A N 1
ATOM 2078 C CA . GLN A 1 263 ? -8.118 11.544 -4.167 1.00 84.25 263 GLN A CA 1
ATOM 2079 C C . GLN A 1 263 ? -6.610 11.271 -4.257 1.00 84.25 263 GLN A C 1
ATOM 2081 O O . GLN A 1 263 ? -5.868 12.100 -4.792 1.00 84.25 263 GLN A O 1
ATOM 2086 N N . ALA A 1 264 ? -6.147 10.130 -3.740 1.00 84.31 264 ALA A N 1
ATOM 2087 C CA . ALA A 1 264 ? -4.745 9.727 -3.807 1.00 84.31 264 ALA A CA 1
ATOM 2088 C C . ALA A 1 264 ? -4.308 9.435 -5.252 1.00 84.31 264 ALA A C 1
ATOM 2090 O O . ALA A 1 264 ? -3.291 9.971 -5.695 1.00 84.31 264 ALA A O 1
ATOM 2091 N N . VAL A 1 265 ? -5.112 8.677 -6.009 1.00 85.94 265 VAL A N 1
ATOM 2092 C CA . VAL A 1 265 ? -4.871 8.374 -7.430 1.00 85.94 265 VAL A CA 1
ATOM 2093 C C . VAL A 1 265 ? -4.864 9.652 -8.267 1.00 85.94 265 VAL A C 1
ATOM 2095 O O . VAL A 1 265 ? -3.945 9.856 -9.059 1.00 85.94 265 VAL A O 1
ATOM 2098 N N . PHE A 1 266 ? -5.830 10.551 -8.058 1.00 83.56 266 PHE A N 1
ATOM 2099 C CA . PHE A 1 266 ? -5.883 11.826 -8.775 1.00 83.56 266 PHE A CA 1
ATOM 2100 C C . PHE A 1 266 ? -4.636 12.680 -8.525 1.00 83.56 266 PHE A C 1
ATOM 2102 O O . PHE A 1 266 ? -4.015 13.181 -9.463 1.00 83.56 266 PHE A O 1
ATOM 2109 N N . ALA A 1 267 ? -4.245 12.831 -7.255 1.00 77.81 267 ALA A N 1
ATOM 2110 C CA . ALA A 1 267 ? -3.063 13.603 -6.886 1.00 77.81 267 ALA A CA 1
ATOM 2111 C C . ALA A 1 267 ? -1.782 13.008 -7.485 1.00 77.81 267 ALA A C 1
ATOM 2113 O O . ALA A 1 267 ? -0.913 13.758 -7.925 1.00 77.81 267 ALA A O 1
ATOM 2114 N N . PHE A 1 268 ? -1.684 11.677 -7.522 1.00 78.50 268 PHE A N 1
ATOM 2115 C CA . PHE A 1 268 ? -0.565 10.975 -8.133 1.00 78.50 268 PHE A CA 1
ATOM 2116 C C . PHE A 1 268 ? -0.493 11.220 -9.647 1.00 78.50 268 PHE A C 1
ATOM 2118 O O . PHE A 1 268 ? 0.528 11.716 -10.115 1.00 78.50 268 PHE A O 1
ATOM 2125 N N . ARG A 1 269 ? -1.576 10.963 -10.401 1.00 78.06 269 ARG A N 1
ATOM 2126 C CA . ARG A 1 269 ? -1.584 11.123 -11.872 1.00 78.06 269 ARG A CA 1
ATOM 2127 C C . ARG A 1 269 ? -1.278 12.565 -12.292 1.00 78.06 269 ARG A C 1
ATOM 2129 O O . ARG A 1 269 ? -0.539 12.791 -13.242 1.00 78.06 269 ARG A O 1
ATOM 2136 N N . ARG A 1 270 ? -1.769 13.560 -11.538 1.00 73.31 270 ARG A N 1
ATOM 2137 C CA . ARG A 1 270 ? -1.434 14.976 -11.785 1.00 73.31 270 ARG A CA 1
ATOM 2138 C C . ARG A 1 270 ? 0.042 15.297 -11.583 1.00 73.31 270 ARG A C 1
ATOM 2140 O O . ARG A 1 270 ? 0.579 16.141 -12.294 1.00 73.31 270 ARG A O 1
ATOM 2147 N N . TYR A 1 271 ? 0.673 14.697 -10.581 1.00 70.56 271 TYR A N 1
ATOM 2148 C CA . TYR A 1 271 ? 2.095 14.911 -10.348 1.00 70.56 271 TYR A CA 1
ATOM 2149 C C . TYR A 1 271 ? 2.954 14.216 -11.401 1.00 70.56 271 TYR A C 1
ATOM 2151 O O . TYR A 1 271 ? 3.931 14.795 -11.869 1.00 70.56 271 TYR A O 1
ATOM 2159 N N . GLU A 1 272 ? 2.588 12.993 -11.771 1.00 70.25 272 GLU A N 1
ATOM 2160 C CA . GLU A 1 272 ? 3.256 12.235 -12.822 1.00 70.25 272 GLU A CA 1
ATOM 2161 C C . GLU A 1 272 ? 3.256 13.006 -14.151 1.00 70.25 272 GLU A C 1
ATOM 2163 O O . GLU A 1 272 ? 4.331 13.243 -14.697 1.00 70.25 272 GLU A O 1
ATOM 2168 N N . ASP A 1 273 ? 2.096 13.513 -14.598 1.00 64.25 273 ASP A N 1
ATOM 2169 C CA . ASP A 1 273 ? 1.979 14.357 -15.803 1.00 64.25 273 ASP A CA 1
ATOM 2170 C C . ASP A 1 273 ? 2.899 15.592 -15.713 1.00 64.25 273 ASP A C 1
ATOM 2172 O O . ASP A 1 273 ? 3.685 15.874 -16.616 1.00 64.25 273 ASP A O 1
ATOM 2176 N N . ALA A 1 274 ? 2.893 16.299 -14.576 1.00 59.56 274 ALA A N 1
ATOM 2177 C CA . ALA A 1 274 ? 3.786 17.442 -14.360 1.00 59.56 274 ALA A CA 1
ATOM 2178 C C . ALA A 1 274 ? 5.281 17.071 -14.405 1.00 59.56 274 ALA A C 1
ATOM 2180 O O . ALA A 1 274 ? 6.097 17.869 -14.868 1.00 59.56 274 ALA A O 1
ATOM 2181 N N . SER A 1 275 ? 5.643 15.875 -13.936 1.00 57.50 275 SER A N 1
ATOM 2182 C CA . SER A 1 275 ? 7.033 15.409 -13.918 1.00 57.50 275 SER A CA 1
ATOM 2183 C C . SER A 1 275 ? 7.528 15.050 -15.318 1.00 57.50 275 SER A C 1
ATOM 2185 O O . SER A 1 275 ? 8.670 15.351 -15.660 1.00 57.50 275 SER A O 1
ATOM 2187 N N . LEU A 1 276 ? 6.662 14.468 -16.151 1.00 53.47 276 LEU A N 1
ATOM 2188 C CA . LEU A 1 276 ? 6.994 14.096 -17.527 1.00 53.47 276 LEU A CA 1
ATOM 2189 C C . LEU A 1 276 ? 7.074 15.324 -18.443 1.00 53.47 276 LEU A C 1
ATOM 2191 O O . LEU A 1 276 ? 8.003 15.428 -19.245 1.00 53.47 276 LEU A O 1
ATOM 2195 N N . ARG A 1 277 ? 6.219 16.334 -18.234 1.00 51.78 277 ARG A N 1
ATOM 2196 C CA . ARG A 1 277 ? 6.282 17.607 -18.978 1.00 51.78 277 ARG A CA 1
ATOM 2197 C C . ARG A 1 277 ? 7.628 18.321 -18.861 1.00 51.78 277 ARG A C 1
ATOM 2199 O O . ARG A 1 277 ? 8.075 18.923 -19.832 1.00 51.78 277 ARG A O 1
ATOM 2206 N N . TYR A 1 278 ? 8.297 18.244 -17.706 1.00 39.81 278 TYR A N 1
ATOM 2207 C CA . TYR A 1 278 ? 9.632 18.835 -17.533 1.00 39.81 278 TYR A CA 1
ATOM 2208 C C . TYR A 1 278 ? 10.689 18.186 -18.444 1.00 39.81 278 TYR A C 1
ATOM 2210 O O . TYR A 1 278 ? 11.661 18.837 -18.814 1.00 39.81 278 TYR A O 1
ATOM 2218 N N . THR A 1 279 ? 10.479 16.932 -18.855 1.00 48.03 279 THR A N 1
ATOM 2219 C CA . THR A 1 279 ? 11.365 16.212 -19.785 1.00 48.03 279 THR A CA 1
ATOM 2220 C C . THR A 1 279 ? 11.049 16.475 -21.262 1.00 48.03 279 THR A C 1
ATOM 2222 O O . THR A 1 279 ? 11.702 15.913 -22.136 1.00 48.03 279 THR A O 1
ATOM 2225 N N . GLY A 1 280 ? 10.047 17.314 -21.561 1.00 49.59 280 GLY A N 1
ATOM 2226 C CA . GLY A 1 280 ? 9.572 17.561 -22.928 1.00 49.59 280 GLY A CA 1
ATOM 2227 C C . GLY A 1 280 ? 8.826 16.377 -23.552 1.00 49.59 280 GLY A C 1
ATOM 2228 O O . GLY A 1 280 ? 8.505 16.420 -24.736 1.00 49.59 280 GLY A O 1
ATOM 2229 N N . ILE A 1 281 ? 8.551 15.328 -22.770 1.00 51.59 281 ILE A N 1
ATOM 2230 C CA . ILE A 1 281 ? 7.787 14.154 -23.185 1.00 51.59 281 ILE A CA 1
ATOM 2231 C C . ILE A 1 281 ? 6.352 14.353 -22.706 1.00 51.59 281 ILE A C 1
ATOM 2233 O O . ILE A 1 281 ? 6.053 14.216 -21.518 1.00 51.59 281 ILE A O 1
ATOM 2237 N N . GLU A 1 282 ? 5.452 14.676 -23.629 1.00 58.34 282 GLU A N 1
ATOM 2238 C CA . GLU A 1 282 ? 4.021 14.582 -23.370 1.00 58.34 282 GLU A CA 1
ATOM 2239 C C . GLU A 1 282 ? 3.600 13.121 -23.572 1.00 58.34 282 GLU A C 1
ATOM 2241 O O . GLU A 1 282 ? 3.307 12.679 -24.677 1.00 58.34 282 GLU A O 1
ATOM 2246 N N . SER A 1 283 ? 3.646 12.323 -22.499 1.00 55.62 283 SER A N 1
ATOM 2247 C CA . SER A 1 283 ? 3.401 10.875 -22.597 1.00 55.62 283 SER A CA 1
ATOM 2248 C C . SER A 1 283 ? 1.967 10.526 -23.011 1.00 55.62 283 SER A C 1
ATOM 2250 O O . SER A 1 283 ? 1.728 9.425 -23.502 1.00 55.62 283 SER A O 1
ATOM 2252 N N . HIS A 1 284 ? 1.016 11.454 -22.833 1.00 67.38 284 HIS A N 1
ATOM 2253 C CA . HIS A 1 284 ? -0.398 11.261 -23.153 1.00 67.38 284 HIS A CA 1
ATOM 2254 C C . HIS A 1 284 ? -1.043 12.538 -23.743 1.00 67.38 284 HIS A C 1
ATOM 2256 O O . HIS A 1 284 ? -1.909 13.160 -23.114 1.00 67.38 284 HIS A O 1
ATOM 2262 N N . GLU A 1 285 ? -0.620 12.932 -24.952 1.00 60.09 285 GLU A N 1
ATOM 2263 C CA . GLU A 1 285 ? -1.127 14.115 -25.687 1.00 60.09 285 GLU A CA 1
ATOM 2264 C C . GLU A 1 285 ? -2.657 14.091 -25.883 1.00 60.09 285 GLU A C 1
ATOM 2266 O O . GLU A 1 285 ? -3.318 15.123 -25.787 1.00 60.09 285 GLU A O 1
ATOM 2271 N N . GLU A 1 286 ? -3.255 12.910 -26.081 1.00 68.88 286 GLU A N 1
ATOM 2272 C CA . GLU A 1 286 ? -4.696 12.760 -26.353 1.00 68.88 286 GLU A CA 1
ATOM 2273 C C . GLU A 1 286 ? -5.556 12.495 -25.101 1.00 68.88 286 GLU A C 1
ATOM 2275 O O . GLU A 1 286 ? -6.772 12.295 -25.202 1.00 68.88 286 GLU A O 1
ATOM 2280 N N . LEU A 1 287 ? -4.962 12.479 -23.899 1.00 72.06 287 LEU A N 1
ATOM 2281 C CA . LEU A 1 287 ? -5.705 12.135 -22.686 1.00 72.06 287 LEU A CA 1
ATOM 2282 C C . LEU A 1 287 ? -6.725 13.231 -22.355 1.00 72.06 287 LEU A C 1
ATOM 2284 O O . LEU A 1 287 ? -6.353 14.334 -21.957 1.00 72.06 287 LEU A O 1
ATOM 2288 N N . THR A 1 288 ? -8.010 12.910 -22.473 1.00 76.62 288 THR A N 1
ATOM 2289 C CA . THR A 1 288 ? -9.140 13.801 -22.144 1.00 76.62 288 THR A CA 1
ATOM 2290 C C . THR A 1 288 ? -9.770 13.483 -20.788 1.00 76.62 288 THR A C 1
ATOM 2292 O O . THR A 1 288 ? -10.508 14.298 -20.233 1.00 76.62 288 THR A O 1
ATOM 2295 N N . TYR A 1 289 ? -9.449 12.320 -20.218 1.00 82.88 289 TYR A N 1
ATOM 2296 C CA . TYR A 1 289 ? -9.987 11.844 -18.949 1.00 82.88 289 TYR A CA 1
ATOM 2297 C C . TYR A 1 289 ? -8.905 11.164 -18.115 1.00 82.88 289 TYR A C 1
ATOM 2299 O O . TYR A 1 289 ? -8.075 10.429 -18.643 1.00 82.88 289 TYR A O 1
ATOM 2307 N N . TYR A 1 290 ? -8.962 11.358 -16.800 1.00 83.38 290 TYR A N 1
ATOM 2308 C CA . TYR A 1 290 ? -8.195 10.588 -15.833 1.00 83.38 290 TYR A CA 1
ATOM 2309 C C . TYR A 1 290 ? -9.084 9.542 -15.177 1.00 83.38 290 TYR A C 1
ATOM 2311 O O . TYR A 1 290 ? -10.062 9.873 -14.500 1.00 83.38 290 TYR A O 1
ATOM 2319 N N . GLY A 1 291 ? -8.694 8.279 -15.298 1.00 87.50 291 GLY A N 1
ATOM 2320 C CA . GLY A 1 291 ? -9.185 7.257 -14.387 1.00 87.50 291 GLY A CA 1
ATOM 2321 C C . GLY A 1 291 ? -8.659 7.499 -12.971 1.00 87.50 291 GLY A C 1
ATOM 2322 O O . GLY A 1 291 ? -7.499 7.845 -12.755 1.00 87.50 291 GLY A O 1
ATOM 2323 N N . LEU A 1 292 ? -9.522 7.364 -11.979 1.00 90.19 292 LEU A N 1
ATOM 2324 C CA . LEU A 1 292 ? -9.171 7.424 -10.568 1.00 90.19 292 LEU A CA 1
ATOM 2325 C C . LEU A 1 292 ? -9.113 6.002 -10.008 1.00 90.19 292 LEU A C 1
ATOM 2327 O O . LEU A 1 292 ? -8.736 5.071 -10.716 1.00 90.19 292 LEU A O 1
ATOM 2331 N N . TYR A 1 293 ? -9.435 5.814 -8.733 1.00 89.75 293 TYR A N 1
ATOM 2332 C CA . TYR A 1 293 ? -9.494 4.485 -8.144 1.00 89.75 293 TYR A CA 1
ATOM 2333 C C . TYR A 1 293 ? -10.620 3.655 -8.775 1.00 89.75 293 TYR A C 1
ATOM 2335 O O . TYR A 1 293 ? -10.357 2.576 -9.300 1.00 89.75 293 TYR A O 1
ATOM 2343 N N . ASP A 1 294 ? -11.843 4.186 -8.783 1.00 91.50 294 ASP A N 1
ATOM 2344 C CA . ASP A 1 294 ? -13.044 3.538 -9.337 1.00 91.50 294 ASP A CA 1
ATOM 2345 C C . ASP A 1 294 ? -13.951 4.487 -10.139 1.00 91.50 294 ASP A C 1
ATOM 2347 O O . ASP A 1 294 ? -14.991 4.081 -10.651 1.00 91.50 294 ASP A O 1
ATOM 2351 N N . THR A 1 295 ? -13.562 5.754 -10.264 1.00 91.88 295 THR A N 1
ATOM 2352 C CA . THR A 1 295 ? -14.287 6.780 -11.024 1.00 91.88 295 THR A CA 1
ATOM 2353 C C . THR A 1 295 ? -13.421 7.324 -12.151 1.00 91.88 295 THR A C 1
ATOM 2355 O O . THR A 1 295 ? -12.213 7.115 -12.164 1.00 91.88 295 THR A O 1
ATOM 2358 N N . VAL A 1 296 ? -14.022 8.029 -13.107 1.00 90.56 296 VAL A N 1
ATOM 2359 C CA . VAL A 1 296 ? -13.305 8.737 -14.177 1.00 90.56 296 VAL A CA 1
ATOM 2360 C C . VAL A 1 296 ? -13.666 10.216 -14.094 1.00 90.56 296 VAL A C 1
ATOM 2362 O O . VAL A 1 296 ? -14.830 10.557 -13.881 1.00 90.56 296 VAL A O 1
ATOM 2365 N N . VAL A 1 297 ? -12.677 11.093 -14.253 1.00 88.94 297 VAL A N 1
ATOM 2366 C CA . VAL A 1 297 ? -12.859 12.551 -14.247 1.00 88.94 297 VAL A CA 1
ATOM 2367 C C . VAL A 1 297 ? -12.287 13.167 -15.520 1.00 88.94 297 VAL A C 1
ATOM 2369 O O . VAL A 1 297 ? -11.294 12.679 -16.050 1.00 88.94 297 VAL A O 1
ATOM 2372 N N . ALA A 1 298 ? -12.909 14.230 -16.029 1.00 84.06 298 ALA A N 1
ATOM 2373 C CA . ALA A 1 298 ? -12.394 14.953 -17.191 1.00 84.06 298 ALA A CA 1
ATOM 2374 C C . ALA A 1 298 ? -11.098 15.708 -16.849 1.00 84.06 298 ALA A C 1
ATOM 2376 O O . ALA A 1 298 ? -10.928 16.194 -15.727 1.00 84.06 298 ALA A O 1
ATOM 2377 N N . ARG A 1 299 ? -10.189 15.796 -17.822 1.00 71.88 299 ARG A N 1
ATOM 2378 C CA . ARG A 1 299 ? -9.015 16.673 -17.792 1.00 71.88 299 ARG A CA 1
ATOM 2379 C C . ARG A 1 299 ? -9.486 18.063 -18.234 1.00 71.88 299 ARG A C 1
ATOM 2381 O O . ARG A 1 299 ? -9.999 18.193 -19.341 1.00 71.88 299 ARG A O 1
ATOM 2388 N N . GLU A 1 300 ? -9.400 19.053 -17.345 1.00 61.31 300 GLU A N 1
ATOM 2389 C CA . GLU A 1 300 ? -9.619 20.470 -17.699 1.00 61.31 300 GLU A CA 1
ATOM 2390 C C . GLU A 1 300 ? -8.501 21.000 -18.600 1.00 61.31 300 GLU A C 1
ATOM 2392 O O . GLU A 1 300 ? -7.322 20.655 -18.333 1.00 61.31 300 GLU A O 1
#

pLDDT: mean 79.75, std 16.54, range [32.75, 97.38]